Protein AF-0000000078790467 (afdb_homodimer)

InterPro domains:
  IPR005149 Transcription regulator PadR, N-terminal [PF03551] (20-90)
  IPR036388 Winged helix-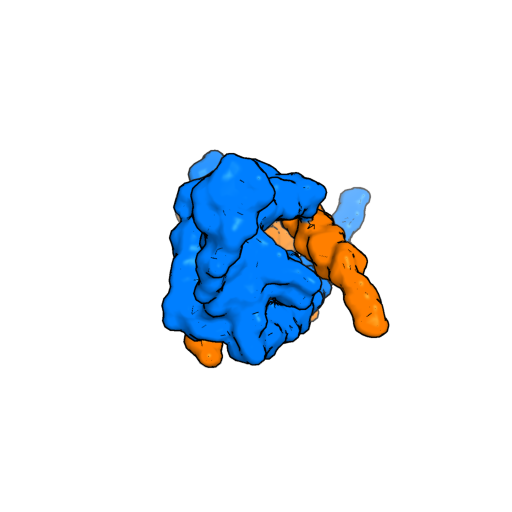like DNA-binding domain superfamily [G3DSA:1.10.10.10] (5-113)
  IPR036390 Winged helix DNA-binding domain superfamily [SSF46785] (10-107)
  IPR052509 Metal-responsive DNA-binding regulator [PTHR33169] (13-110)

Solvent-accessible surface area (backbone atoms only — not comparable to full-atom values): 12224 Å² total; per-residue (Å²): 120,67,66,69,51,48,33,51,52,37,26,44,55,28,48,45,57,41,51,49,37,56,56,25,63,75,45,64,41,31,67,68,57,47,55,54,54,38,31,74,42,68,47,58,82,60,51,67,84,54,52,53,57,48,51,51,52,36,34,75,71,46,30,29,45,72,48,77,37,79,36,96,87,49,69,67,39,57,29,36,33,57,30,76,59,20,49,52,49,30,54,51,39,52,54,52,47,54,52,49,52,50,28,53,51,51,54,61,66,68,47,78,76,124,120,66,64,68,52,48,33,49,51,38,26,43,55,28,48,46,58,40,49,50,38,57,58,26,64,75,44,64,41,31,68,68,58,45,54,54,52,39,31,75,41,68,46,59,82,60,52,67,84,54,51,54,57,50,52,50,51,36,33,76,70,45,31,30,45,74,47,78,38,82,38,96,87,50,67,66,40,57,30,36,33,57,29,75,60,19,49,52,49,29,53,51,39,53,53,52,48,54,50,49,53,50,26,53,51,51,53,60,65,66,46,78,77,124

Radius of gyration: 20.28 Å; Cα contacts (8 Å, |Δi|>4): 247; chains: 2; bounding box: 34×71×45 Å

Nearest PDB structures (foldseek):
  3hhh-assembly1_B  TM=9.681E-01  e=2.482E-09  Enterococcus faecalis
  6abt-assembly1_A  TM=9.047E-01  e=1.362E-09  Listeria monocytogenes
  4esb-assembly1_A-2  TM=9.266E-01  e=4.231E-09  Bacillus cereus ATCC 14579
  6abq-assembly1_B  TM=9.337E-01  e=5.524E-09  Listeria monocytogenes
  6abq-assembly1_A  TM=9.279E-01  e=4.835E-09  Listeria monocytogenes

Foldseek 3Di:
DVVVVVVVVVVCLVVVLLVLLVVQQVDKDFLVVSQVVCVVVPNVVDDSVSSVVSLVVCVVVVQKDWDWDDDPVDDTTIIIHGDPVVVVVNVVSVVVVVVVVVVVVVVVVPDPPD/DVVVVVVVVVVCLVVVLLVLLVVQQVDKDFLVVSQVVCVVVPNVVDDSVSSVVSLVVCVVVVQKDWDWDDDPVDDTTIIIHGDPVVVVVNVVSVVVVVVVVVVVVVVVVPDPPD

Sequence (228 aa):
MHVAADANSQMLKGILQGCLLILLARKEQYGYAISESLDLFGFGDVPKGTIYPLLMTMEKKGLLVSHMRPSPDGPQRKYYAVTPLGETA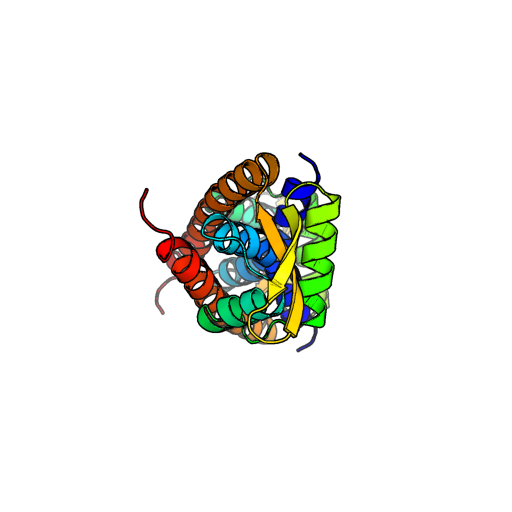RQTFMVQWSELKDHVEQLIADQPEEMHVAADANSQMLKGILQGCLLILLARKEQYGYAISESLDLFGFGDVPKGTIYPLLMTMEKKGLLVSHMRPSPDGPQRKYYAVTPLGETARQTFMVQWSELKDHVEQLIADQPEE

Structure (mmCIF, N/CA/C/O backbone):
data_AF-0000000078790467-model_v1
#
loop_
_entity.id
_entity.type
_entity.pdbx_description
1 polymer 'Transcriptional regulator, PadR family'
#
loop_
_atom_site.group_PDB
_atom_site.id
_atom_site.type_symbol
_atom_site.label_atom_id
_atom_site.label_alt_id
_atom_site.label_comp_id
_atom_site.label_asym_id
_atom_site.label_entity_id
_atom_site.label_seq_id
_atom_site.pdbx_PDB_ins_code
_atom_site.Cartn_x
_atom_site.Cartn_y
_atom_site.Cartn_z
_atom_site.occupancy
_atom_site.B_iso_or_equiv
_atom_site.auth_seq_id
_atom_site.auth_comp_id
_atom_site.auth_asym_id
_atom_site.auth_atom_id
_atom_site.pdbx_PDB_model_num
ATOM 1 N N . MET A 1 1 ? 14.445 -1.042 -13.32 1 34.81 1 MET A N 1
ATOM 2 C CA . MET A 1 1 ? 14.555 -0.087 -12.219 1 34.81 1 MET A CA 1
ATOM 3 C C . MET A 1 1 ? 13.273 0.722 -12.078 1 34.81 1 MET A C 1
ATOM 5 O O . MET A 1 1 ? 12.859 1.043 -10.961 1 34.81 1 MET A O 1
ATOM 9 N N . HIS A 1 2 ? 12.539 0.954 -13.195 1 43.56 2 HIS A N 1
ATOM 10 C CA . HIS A 1 2 ? 11.414 1.861 -13.375 1 43.56 2 HIS A CA 1
ATOM 11 C C . HIS A 1 2 ? 10.125 1.246 -12.844 1 43.56 2 HIS A C 1
ATOM 13 O O . HIS A 1 2 ? 9.281 1.949 -12.273 1 43.56 2 HIS A O 1
ATOM 19 N N . VAL A 1 3 ? 10.062 -0.028 -13.023 1 41.12 3 VAL A N 1
ATOM 20 C CA . VAL A 1 3 ? 8.805 -0.701 -12.711 1 41.12 3 VAL A CA 1
ATOM 21 C C . VAL A 1 3 ? 8.625 -0.798 -11.203 1 41.12 3 VAL A C 1
ATOM 23 O O . VAL A 1 3 ? 7.523 -0.599 -10.688 1 41.12 3 VAL A O 1
ATOM 26 N N . ALA A 1 4 ? 9.75 -1.201 -10.516 1 48.97 4 ALA A N 1
ATOM 27 C CA . ALA A 1 4 ? 9.742 -1.293 -9.055 1 48.97 4 ALA A CA 1
ATOM 28 C C . ALA A 1 4 ? 9.438 0.062 -8.422 1 48.97 4 ALA A C 1
ATOM 30 O O . ALA A 1 4 ? 8.766 0.136 -7.395 1 48.97 4 ALA A O 1
ATOM 31 N N . ALA A 1 5 ? 9.844 1.071 -9.117 1 53.5 5 ALA A N 1
ATOM 32 C CA . ALA A 1 5 ? 9.648 2.432 -8.617 1 53.5 5 ALA A CA 1
ATOM 33 C C . ALA A 1 5 ? 8.18 2.844 -8.703 1 53.5 5 ALA A C 1
ATOM 35 O O . ALA A 1 5 ? 7.656 3.492 -7.793 1 53.5 5 ALA A O 1
ATOM 36 N N . ASP A 1 6 ? 7.52 2.303 -9.75 1 61.19 6 ASP A N 1
ATOM 37 C CA . ASP A 1 6 ? 6.125 2.666 -9.992 1 61.19 6 ASP A CA 1
ATOM 38 C C . ASP A 1 6 ? 5.199 2.018 -8.969 1 61.19 6 ASP A C 1
ATOM 40 O O . ASP A 1 6 ? 4.273 2.66 -8.469 1 61.19 6 ASP A O 1
ATOM 44 N N . ALA A 1 7 ? 5.461 0.769 -8.703 1 60.94 7 ALA A N 1
ATOM 45 C CA . ALA A 1 7 ? 4.652 0.062 -7.715 1 60.94 7 ALA A CA 1
ATOM 46 C C . ALA A 1 7 ? 4.754 0.728 -6.344 1 60.94 7 ALA A C 1
ATOM 48 O O . ALA A 1 7 ? 3.754 0.862 -5.637 1 60.94 7 ALA A O 1
ATOM 49 N N . ASN A 1 8 ? 5.828 1.264 -6.059 1 65.31 8 ASN A N 1
ATOM 50 C CA . ASN A 1 8 ? 6.062 1.933 -4.785 1 65.31 8 ASN A CA 1
ATOM 51 C C . ASN A 1 8 ? 5.312 3.26 -4.699 1 65.31 8 ASN A C 1
ATOM 53 O O . ASN A 1 8 ? 4.754 3.598 -3.656 1 65.31 8 ASN A O 1
ATOM 57 N N . SER A 1 9 ? 5.262 3.852 -5.879 1 69.56 9 SER A N 1
ATOM 58 C CA . SER A 1 9 ? 4.602 5.152 -5.902 1 69.56 9 SER A CA 1
ATOM 59 C C . SER A 1 9 ? 3.102 5.016 -5.68 1 69.56 9 SER A C 1
ATOM 61 O O . SER A 1 9 ? 2.502 5.809 -4.949 1 69.56 9 SER A O 1
ATOM 63 N N . GLN A 1 10 ? 2.508 4.02 -6.293 1 67.44 10 GLN A N 1
ATOM 64 C CA . GLN A 1 10 ? 1.071 3.807 -6.145 1 67.44 10 GLN A CA 1
ATOM 65 C C . GLN A 1 10 ? 0.717 3.4 -4.719 1 67.44 10 GLN A C 1
ATOM 67 O O . GLN A 1 10 ? -0.252 3.902 -4.148 1 67.44 10 GLN A O 1
ATOM 72 N N . MET A 1 11 ? 1.501 2.52 -4.137 1 73.25 11 MET A N 1
ATOM 73 C CA . MET A 1 11 ? 1.3 2.062 -2.766 1 73.25 11 MET A CA 1
ATOM 74 C C . MET A 1 11 ? 1.359 3.232 -1.789 1 73.25 11 MET A C 1
ATOM 76 O O . MET A 1 11 ? 0.524 3.338 -0.889 1 73.25 11 MET A O 1
ATOM 80 N N . LEU A 1 12 ? 2.236 4.098 -2.125 1 75.44 12 LEU A N 1
ATOM 81 C CA . LEU A 1 12 ? 2.484 5.23 -1.234 1 75.44 12 LEU A CA 1
ATOM 82 C C . LEU A 1 12 ? 1.319 6.211 -1.269 1 75.44 12 LEU A C 1
ATOM 84 O O . LEU A 1 12 ? 0.93 6.754 -0.232 1 75.44 12 LEU A O 1
ATOM 88 N N . LYS A 1 13 ? 0.698 6.449 -2.43 1 74.12 13 LYS A N 1
ATOM 89 C CA . LYS A 1 13 ? -0.38 7.43 -2.516 1 74.12 13 LYS A CA 1
ATOM 90 C C . LYS A 1 13 ? -1.567 7.02 -1.649 1 74.12 13 LYS A C 1
ATOM 92 O O . LYS A 1 13 ? -2.117 7.84 -0.913 1 74.12 13 LYS A O 1
ATOM 97 N N . GLY A 1 14 ? -1.896 5.805 -1.684 1 73.75 14 GLY A N 1
ATOM 98 C CA . GLY A 1 14 ? -3.004 5.344 -0.861 1 73.75 14 GLY A CA 1
ATOM 99 C C . GLY A 1 14 ? -2.691 5.359 0.624 1 73.75 14 GLY A C 1
ATOM 100 O O . GLY A 1 14 ? -3.545 5.719 1.438 1 73.75 14 GLY A O 1
ATOM 101 N N . ILE A 1 15 ? -1.521 5.129 0.888 1 89.75 15 ILE A N 1
ATOM 102 C CA . ILE A 1 15 ? -1.144 5.035 2.293 1 89.75 15 ILE A CA 1
ATOM 103 C C . ILE A 1 15 ? -0.936 6.438 2.863 1 89.75 15 ILE A C 1
ATOM 105 O O . ILE A 1 15 ? -1.245 6.691 4.031 1 89.75 15 ILE A O 1
ATOM 109 N N . LEU A 1 16 ? -0.593 7.344 1.987 1 92.44 16 LEU A N 1
ATOM 110 C CA . LEU A 1 16 ? -0.243 8.68 2.451 1 92.44 16 LEU A CA 1
ATOM 111 C C . LEU A 1 16 ? -1.483 9.438 2.92 1 92.44 16 LEU A C 1
ATOM 113 O O . LEU A 1 16 ? -1.434 10.156 3.918 1 92.44 16 LEU A O 1
ATOM 117 N N . GLN A 1 17 ? -2.535 9.336 2.172 1 93.69 17 GLN A N 1
ATOM 118 C CA . GLN A 1 17 ? -3.775 9.961 2.613 1 93.69 17 GLN A CA 1
ATOM 119 C C . GLN A 1 17 ? -4.164 9.492 4.012 1 93.69 17 GLN A C 1
ATOM 121 O O . GLN A 1 17 ? -4.523 10.305 4.867 1 93.69 17 GLN A O 1
ATOM 126 N N . GLY A 1 18 ? -4.121 8.211 4.254 1 95.12 18 GLY A N 1
ATOM 127 C CA . GLY A 1 18 ? -4.414 7.66 5.57 1 95.12 18 GLY A CA 1
ATOM 128 C C . GLY A 1 18 ? -3.479 8.164 6.652 1 95.12 18 GLY A C 1
ATOM 129 O O . GLY A 1 18 ? -3.916 8.5 7.754 1 95.12 18 GLY A O 1
ATOM 130 N N . CYS A 1 19 ? -2.25 8.266 6.285 1 95.69 19 CYS A N 1
ATOM 131 C CA . CYS A 1 19 ? -1.246 8.75 7.227 1 95.69 19 CYS A CA 1
ATOM 132 C C . CYS A 1 19 ? -1.507 10.203 7.598 1 95.69 19 CYS A C 1
ATOM 134 O O . CYS A 1 19 ? -1.366 10.586 8.758 1 95.69 19 CYS A O 1
ATOM 136 N N . LEU A 1 20 ? -1.874 10.945 6.605 1 96.62 20 LEU A N 1
ATOM 137 C CA . LEU A 1 20 ? -2.186 12.344 6.863 1 96.62 20 LEU A CA 1
ATOM 138 C C . LEU A 1 20 ? -3.383 12.469 7.801 1 96.62 20 LEU A C 1
ATOM 140 O O . LEU A 1 20 ? -3.393 13.328 8.688 1 96.62 20 LEU A O 1
ATOM 144 N N . LEU A 1 21 ? -4.367 11.656 7.594 1 96.88 21 LEU A N 1
ATOM 145 C CA . LEU A 1 21 ? -5.535 11.68 8.461 1 96.88 21 LEU A CA 1
ATOM 146 C C . LEU A 1 21 ? -5.156 11.32 9.898 1 96.88 21 LEU A C 1
ATOM 148 O O . LEU A 1 21 ? -5.648 11.93 10.852 1 96.88 21 LEU A O 1
ATOM 152 N N . ILE A 1 22 ? -4.332 10.359 10.023 1 96.75 22 ILE A N 1
ATOM 153 C CA . ILE A 1 22 ? -3.881 9.945 11.352 1 96.75 22 ILE A CA 1
ATOM 154 C C . ILE A 1 22 ? -3.104 11.086 12.008 1 96.75 22 ILE A C 1
ATOM 156 O O . ILE A 1 22 ? -3.338 11.422 13.172 1 96.75 22 ILE A O 1
ATOM 160 N N . LEU A 1 23 ? -2.211 11.672 11.289 1 96.5 23 LEU A N 1
ATOM 161 C CA . LEU A 1 23 ? -1.371 12.758 11.781 1 96.5 23 LEU A CA 1
ATOM 162 C C . LEU A 1 23 ? -2.223 13.945 12.227 1 96.5 23 LEU A C 1
ATOM 164 O O . LEU A 1 23 ? -2.02 14.484 13.312 1 96.5 23 LEU A O 1
ATOM 168 N N . LEU A 1 24 ? -3.234 14.289 11.453 1 97 24 LEU A N 1
ATOM 169 C CA . LEU A 1 24 ? -3.998 15.516 11.664 1 97 24 LEU A CA 1
ATOM 170 C C . LEU A 1 24 ? -5.137 15.281 12.656 1 97 24 LEU A C 1
ATOM 172 O O . LEU A 1 24 ? -5.719 16.234 13.172 1 97 24 LEU A O 1
ATOM 176 N N . ALA A 1 25 ? -5.477 14.047 12.852 1 95.69 25 ALA A N 1
ATOM 177 C CA . ALA A 1 25 ? -6.48 13.719 13.859 1 95.69 25 ALA A CA 1
ATOM 178 C C . ALA A 1 25 ? -5.992 14.086 15.258 1 95.69 25 ALA A C 1
ATOM 180 O O . ALA A 1 25 ? -6.797 14.312 16.172 1 95.69 25 ALA A O 1
ATOM 181 N N . ARG A 1 26 ? -4.734 14.125 15.383 1 92.62 26 ARG A N 1
ATOM 182 C CA . ARG A 1 26 ? -4.137 14.469 16.672 1 92.62 26 ARG A CA 1
ATOM 183 C C . ARG A 1 26 ? -4.172 15.984 16.891 1 92.62 26 ARG A C 1
ATOM 185 O O . ARG A 1 26 ? -4.484 16.438 17.984 1 92.62 26 ARG A O 1
ATOM 192 N N . LYS A 1 27 ? -3.719 16.625 15.945 1 93.75 27 LYS A N 1
ATOM 193 C CA . LYS A 1 27 ? -3.633 18.078 16.016 1 93.75 27 LYS A CA 1
ATOM 194 C C . LYS A 1 27 ? -3.633 18.703 14.617 1 93.75 27 LYS A C 1
ATOM 196 O O . LYS A 1 27 ? -2.992 18.188 13.703 1 93.75 27 LYS A O 1
ATOM 201 N N . GLU A 1 28 ? -4.41 19.766 14.523 1 96.25 28 GLU A N 1
ATOM 202 C CA . GLU A 1 28 ? -4.336 20.5 13.266 1 96.25 28 GLU A CA 1
ATOM 203 C C . GLU A 1 28 ? -2.92 21.016 13.016 1 96.25 28 GLU A C 1
ATOM 205 O O . GLU A 1 28 ? -2.223 21.406 13.945 1 96.25 28 GLU A O 1
ATOM 210 N N . GLN A 1 29 ? -2.5 21.047 11.805 1 96.38 29 GLN A N 1
ATOM 211 C CA . GLN A 1 29 ? -1.164 21.5 11.438 1 96.38 29 GLN A CA 1
ATOM 212 C C . GLN A 1 29 ? -1.187 22.266 10.117 1 96.38 29 GLN A C 1
ATOM 214 O O . GLN A 1 29 ? -2.109 22.094 9.312 1 96.38 29 GLN A O 1
ATOM 219 N N . TYR A 1 30 ? -0.167 23.141 9.945 1 94.69 30 TYR A N 1
ATOM 220 C CA . TYR A 1 30 ? -0.018 23.812 8.656 1 94.69 30 TYR A CA 1
ATOM 221 C C . TYR A 1 30 ? 0.943 23.047 7.75 1 94.69 30 TYR A C 1
ATOM 223 O O . TYR A 1 30 ? 1.633 22.125 8.195 1 94.69 30 TYR A O 1
ATOM 231 N N . GLY A 1 31 ? 0.948 23.375 6.434 1 92.56 31 GLY A N 1
ATOM 232 C CA . GLY A 1 31 ? 1.626 22.594 5.406 1 92.56 31 GLY A CA 1
ATOM 233 C C . GLY A 1 31 ? 3.045 22.219 5.781 1 92.56 31 GLY A C 1
ATOM 234 O O . GLY A 1 31 ? 3.416 21.047 5.719 1 92.56 31 GLY A O 1
ATOM 235 N N . TYR A 1 32 ? 3.781 23.203 6.172 1 91.75 32 TYR A N 1
ATOM 236 C CA . TYR A 1 32 ? 5.184 22.969 6.504 1 91.75 32 TYR A CA 1
ATOM 237 C C . TYR A 1 32 ? 5.309 22.016 7.691 1 91.75 32 TYR A C 1
ATOM 239 O O . TYR A 1 32 ? 6.145 21.125 7.684 1 91.75 32 TYR A O 1
ATOM 247 N N . ALA A 1 33 ? 4.57 22.234 8.703 1 94.19 33 ALA A N 1
ATOM 248 C CA . ALA A 1 33 ? 4.594 21.391 9.891 1 94.19 33 ALA A CA 1
ATOM 249 C C . ALA A 1 33 ? 4.199 19.953 9.547 1 94.19 33 ALA A C 1
ATOM 251 O O . ALA A 1 33 ? 4.746 19 10.109 1 94.19 33 ALA A O 1
ATOM 252 N N . ILE A 1 34 ? 3.303 19.812 8.641 1 96.25 34 ILE A N 1
ATOM 253 C CA . ILE A 1 34 ? 2.867 18.484 8.195 1 96.25 34 ILE A CA 1
ATOM 254 C C . ILE A 1 34 ? 4.031 17.766 7.531 1 96.25 34 ILE A C 1
ATOM 256 O O . ILE A 1 34 ? 4.301 16.594 7.848 1 96.25 34 ILE A O 1
ATOM 260 N N . SER A 1 35 ? 4.719 18.453 6.645 1 94.69 35 SER A N 1
ATOM 261 C CA . SER A 1 35 ? 5.867 17.859 5.965 1 94.69 35 SER A CA 1
ATOM 262 C C . SER A 1 35 ? 6.945 17.453 6.957 1 94.69 35 SER A C 1
ATOM 264 O O . SER A 1 35 ? 7.535 16.375 6.832 1 94.69 35 SER A O 1
ATOM 266 N N . GLU A 1 36 ? 7.164 18.297 7.977 1 94.94 36 GLU A N 1
ATOM 267 C CA . GLU A 1 36 ? 8.164 18 9 1 94.94 36 GLU A CA 1
ATOM 268 C C . GLU A 1 36 ? 7.766 16.766 9.82 1 94.94 36 GLU A C 1
ATOM 270 O O . GLU A 1 36 ? 8.602 15.922 10.133 1 94.94 36 GLU A O 1
ATOM 275 N N . SER A 1 37 ? 6.496 16.703 10.188 1 94.88 37 SER A N 1
ATOM 276 C CA . SER A 1 37 ? 5.996 15.562 10.953 1 94.88 37 SER A CA 1
ATOM 277 C C . SER A 1 37 ? 6.121 14.273 10.156 1 94.88 37 SER A C 1
ATOM 279 O O . SER A 1 37 ? 6.578 13.258 10.688 1 94.88 37 SER A O 1
ATOM 281 N N . LEU A 1 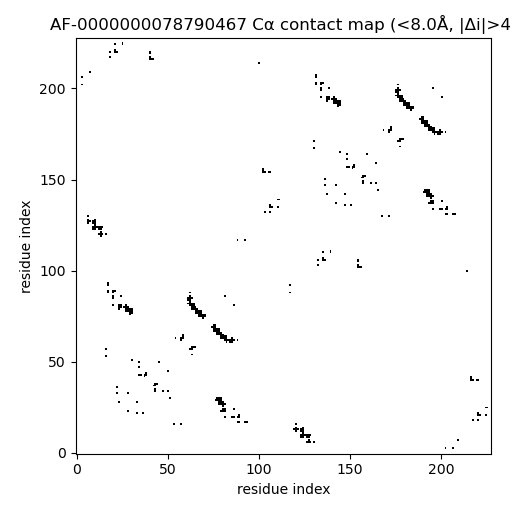38 ? 5.746 14.32 8.898 1 94.31 38 LEU A N 1
ATOM 282 C CA . LEU A 1 38 ? 5.855 13.148 8.039 1 94.31 38 LEU A CA 1
ATOM 283 C C . LEU A 1 38 ? 7.305 12.688 7.93 1 94.31 38 LEU A C 1
ATOM 285 O O . LEU A 1 38 ? 7.578 11.484 7.918 1 94.31 38 LEU A O 1
ATOM 289 N N . ASP A 1 39 ? 8.219 13.633 7.832 1 94.31 39 ASP A N 1
ATOM 290 C CA . ASP A 1 39 ? 9.641 13.312 7.77 1 94.31 39 ASP A CA 1
ATOM 291 C C . ASP A 1 39 ? 10.086 12.555 9.016 1 94.31 39 ASP A C 1
ATOM 293 O O . ASP A 1 39 ? 10.859 11.602 8.922 1 94.31 39 ASP A O 1
ATOM 297 N N . LEU A 1 40 ? 9.586 12.977 10.172 1 94.44 40 LEU A N 1
ATOM 298 C CA . LEU A 1 40 ? 9.938 12.359 11.445 1 94.44 40 LEU A CA 1
ATOM 299 C C . LEU A 1 40 ? 9.5 10.898 11.477 1 94.44 40 LEU A C 1
ATOM 301 O O . LEU A 1 40 ? 10.141 10.07 12.117 1 94.44 40 LEU A O 1
ATOM 305 N N . PHE A 1 41 ? 8.445 10.594 10.758 1 94 41 PHE A N 1
ATOM 306 C CA . PHE A 1 41 ? 7.922 9.234 10.773 1 94 41 PHE A CA 1
ATOM 307 C C . PHE A 1 41 ? 8.453 8.43 9.586 1 94 41 PHE A C 1
ATOM 309 O O . PHE A 1 41 ? 7.973 7.332 9.312 1 94 41 PHE A O 1
ATOM 316 N N . GLY A 1 42 ? 9.359 9.016 8.852 1 92.69 42 GLY A N 1
ATOM 317 C CA . GLY A 1 42 ? 10.07 8.258 7.832 1 92.69 42 GLY A CA 1
ATOM 318 C C . GLY A 1 42 ? 9.578 8.547 6.426 1 92.69 42 GLY A C 1
ATOM 319 O O . GLY A 1 42 ? 9.984 7.875 5.473 1 92.69 42 GLY A O 1
ATOM 320 N N . PHE A 1 43 ? 8.711 9.508 6.258 1 92.56 43 PHE A N 1
ATOM 321 C CA . PHE A 1 43 ? 8.18 9.875 4.945 1 92.56 43 PHE A CA 1
ATOM 322 C C . PHE A 1 43 ? 8.922 11.078 4.379 1 92.56 43 PHE A C 1
ATOM 324 O O . PHE A 1 43 ? 8.32 11.922 3.709 1 92.56 43 PHE A O 1
ATOM 331 N N . GLY A 1 44 ? 10.188 11.148 4.691 1 90.31 44 GLY A N 1
ATOM 332 C CA . GLY A 1 44 ? 10.984 12.289 4.266 1 90.31 44 GLY A CA 1
ATOM 333 C C . GLY A 1 44 ? 11.188 12.344 2.766 1 90.31 44 GLY A C 1
ATOM 334 O O . GLY A 1 44 ? 11.484 13.406 2.215 1 90.31 44 GLY A O 1
ATOM 335 N N . ASP A 1 45 ? 11.023 11.258 2.105 1 86.81 45 ASP A N 1
ATOM 336 C CA . ASP A 1 45 ? 11.25 11.195 0.666 1 86.81 45 ASP A CA 1
ATOM 337 C C . ASP A 1 45 ? 10.016 11.656 -0.107 1 86.81 45 ASP A C 1
ATOM 339 O O . ASP A 1 45 ? 10.055 11.766 -1.335 1 86.81 45 ASP A O 1
ATOM 343 N N . VAL A 1 46 ? 8.969 11.906 0.536 1 88.62 46 VAL A N 1
ATOM 344 C CA . VAL A 1 46 ? 7.785 12.43 -0.132 1 88.62 46 VAL A CA 1
ATOM 345 C C . VAL A 1 46 ? 7.977 13.914 -0.433 1 88.62 46 VAL A C 1
ATOM 347 O O . VAL A 1 46 ? 8.109 14.727 0.485 1 88.62 46 VAL A O 1
ATOM 350 N N . PRO A 1 47 ? 7.957 14.211 -1.708 1 88.06 47 PRO A N 1
ATOM 351 C CA . PRO A 1 47 ? 8.133 15.625 -2.061 1 88.06 47 PRO A CA 1
ATOM 352 C C . PRO A 1 47 ? 6.984 16.5 -1.578 1 88.06 47 PRO A C 1
ATOM 354 O O . PRO A 1 47 ? 5.836 16.047 -1.543 1 88.06 47 PRO A O 1
ATOM 357 N N . LYS A 1 48 ? 7.344 17.828 -1.357 1 88.06 48 LYS A N 1
ATOM 358 C CA . LYS A 1 48 ? 6.32 18.797 -0.99 1 88.06 48 LYS A CA 1
ATOM 359 C C . LYS A 1 48 ? 5.285 18.953 -2.1 1 88.06 48 LYS A C 1
ATOM 361 O O . LYS A 1 48 ? 4.102 19.156 -1.827 1 88.06 48 LYS A O 1
ATOM 366 N N . GLY A 1 49 ? 5.742 18.797 -3.223 1 90.88 49 GLY A N 1
ATOM 367 C CA . GLY A 1 49 ? 4.867 18.891 -4.379 1 90.88 49 GLY A CA 1
ATOM 368 C C . GLY A 1 49 ? 3.852 17.766 -4.453 1 90.88 49 GLY A C 1
ATOM 369 O O . GLY A 1 49 ? 2.902 1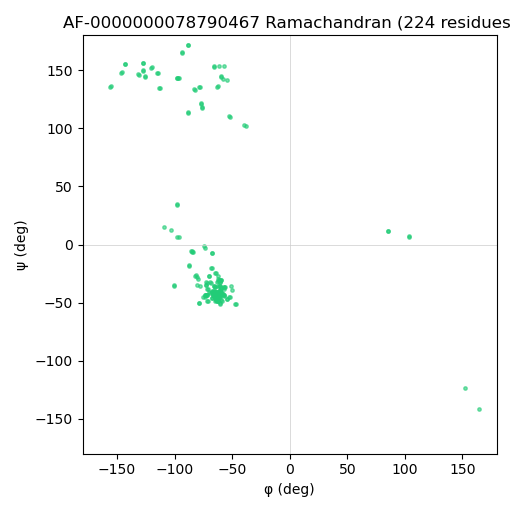7.828 -5.238 1 90.88 49 GLY A O 1
ATOM 370 N N . THR A 1 50 ? 3.926 16.781 -3.607 1 89.25 50 THR A N 1
ATOM 371 C CA . THR A 1 50 ? 2.977 15.688 -3.486 1 89.25 50 THR A CA 1
ATOM 372 C C . THR A 1 50 ? 2.027 15.922 -2.314 1 89.25 50 THR A C 1
ATOM 374 O O . THR A 1 50 ? 0.831 15.641 -2.412 1 89.25 50 THR A O 1
ATOM 377 N N . ILE A 1 51 ? 2.553 16.5 -1.285 1 93.31 51 ILE A N 1
ATOM 378 C CA . ILE A 1 51 ? 1.808 16.641 -0.039 1 93.31 51 ILE A CA 1
ATOM 379 C C . ILE A 1 51 ? 0.731 17.703 -0.2 1 93.31 51 ILE A C 1
ATOM 381 O O . ILE A 1 51 ? -0.431 17.484 0.147 1 93.31 51 ILE A O 1
ATOM 385 N N . TYR A 1 52 ? 1.09 18.781 -0.818 1 94.06 52 TYR A N 1
ATOM 386 C CA . TYR A 1 52 ? 0.168 19.922 -0.866 1 94.06 52 TYR A CA 1
ATOM 387 C C . TYR A 1 52 ? -1.007 19.625 -1.792 1 94.06 52 TYR A C 1
ATOM 389 O O . TYR A 1 52 ? -2.162 19.875 -1.437 1 94.06 52 TYR A O 1
ATOM 397 N N . PRO A 1 53 ? -0.775 19.172 -2.936 1 94.94 53 PRO A N 1
ATOM 398 C CA . PRO A 1 53 ? -1.918 18.781 -3.766 1 94.94 53 PRO A CA 1
ATOM 399 C C . PRO A 1 53 ? -2.805 17.734 -3.098 1 94.94 53 PRO A C 1
ATOM 401 O O . PRO A 1 53 ? -4.031 17.781 -3.234 1 94.94 53 PRO A O 1
ATOM 404 N N . LEU A 1 54 ? -2.236 16.828 -2.387 1 94.44 54 LEU A N 1
ATOM 405 C CA . LEU A 1 54 ? -3.021 15.82 -1.683 1 94.44 54 LEU A CA 1
ATOM 406 C C . LEU A 1 54 ? -3.885 16.469 -0.602 1 94.44 54 LEU A C 1
ATOM 408 O O . LEU A 1 54 ? -5.055 16.109 -0.443 1 94.44 54 LEU A O 1
ATOM 412 N N . LEU A 1 55 ? -3.312 17.406 0.086 1 96.69 55 LEU A N 1
ATOM 413 C CA . LEU A 1 55 ? -4.082 18.125 1.085 1 96.69 55 LEU A CA 1
ATOM 414 C C . LEU A 1 55 ? -5.27 18.844 0.445 1 96.69 55 LEU A C 1
ATOM 416 O O . LEU A 1 55 ? -6.383 18.797 0.976 1 96.69 55 LEU A O 1
ATOM 420 N N . MET A 1 56 ? -5.008 19.438 -0.669 1 96.69 56 MET A N 1
ATOM 421 C CA . MET A 1 56 ? -6.074 20.141 -1.378 1 96.69 56 MET A CA 1
ATOM 422 C C . MET A 1 56 ? -7.168 19.172 -1.815 1 96.69 56 MET A C 1
ATOM 424 O O . MET A 1 56 ? -8.359 19.469 -1.67 1 96.69 56 MET A O 1
ATOM 428 N N . THR A 1 57 ? -6.797 18.094 -2.391 1 96.31 57 THR A N 1
ATOM 429 C CA . THR A 1 57 ? -7.75 17.078 -2.811 1 96.31 57 THR A CA 1
ATOM 430 C C . THR A 1 57 ? -8.57 16.578 -1.624 1 96.31 57 THR A C 1
ATOM 432 O O . THR A 1 57 ? -9.789 16.406 -1.734 1 96.31 57 THR A O 1
ATOM 435 N N . MET A 1 58 ? -7.934 16.359 -0.521 1 96.62 58 MET A N 1
ATOM 436 C CA . MET A 1 58 ? -8.609 15.875 0.68 1 96.62 58 MET A CA 1
ATOM 437 C C . MET A 1 58 ? -9.594 16.906 1.203 1 96.62 58 MET A C 1
ATOM 439 O O . MET A 1 58 ? -10.656 16.562 1.714 1 96.62 58 MET A O 1
ATOM 443 N N . GLU A 1 59 ? -9.211 18.141 1.087 1 98 59 GLU A N 1
ATOM 444 C CA . GLU A 1 59 ? -10.125 19.219 1.462 1 98 59 GLU A CA 1
ATOM 445 C C . GLU A 1 59 ? -11.336 19.266 0.539 1 98 59 GLU A C 1
ATOM 447 O O . GLU A 1 59 ? -12.477 19.375 1.004 1 98 59 GLU A O 1
ATOM 452 N N . LYS A 1 60 ? -11.094 19.141 -0.744 1 97.88 60 LYS A N 1
ATOM 453 C CA . LYS A 1 60 ? -12.172 19.141 -1.732 1 97.88 60 LYS A CA 1
ATOM 454 C C . LYS A 1 60 ? -13.125 17.969 -1.505 1 97.88 60 LYS A C 1
ATOM 456 O O . LYS A 1 60 ? -14.328 18.094 -1.715 1 97.88 60 LYS A O 1
ATOM 461 N N . LYS A 1 61 ? -12.602 16.891 -0.983 1 97.06 61 LYS A N 1
ATOM 462 C CA . LYS A 1 61 ? -13.398 15.688 -0.724 1 97.06 61 LYS A CA 1
ATOM 463 C C . LYS A 1 61 ? -14.109 15.781 0.621 1 97.06 61 LYS A C 1
ATOM 465 O O . LYS A 1 61 ? -14.859 14.875 0.997 1 97.06 61 LYS A O 1
ATOM 470 N N . GLY A 1 62 ? -13.812 16.781 1.335 1 98.19 62 GLY A N 1
ATOM 471 C CA . GLY A 1 62 ? -14.469 17.016 2.609 1 98.19 62 GLY A CA 1
ATOM 472 C C . GLY A 1 62 ? -13.82 16.266 3.762 1 98.19 62 GLY A C 1
ATOM 473 O O . GLY A 1 62 ? -14.391 16.188 4.852 1 98.19 62 GLY A O 1
ATOM 474 N N . LEU A 1 63 ? -12.633 15.703 3.545 1 98 63 LEU A N 1
ATOM 475 C CA . LEU A 1 63 ? -11.93 14.961 4.582 1 98 63 LEU A CA 1
ATOM 476 C C . LEU A 1 63 ? -11.211 15.906 5.535 1 98 63 LEU A C 1
ATOM 478 O O . LEU A 1 63 ? -10.992 15.578 6.703 1 98 63 LEU A O 1
ATOM 482 N N . LEU A 1 64 ? -10.836 17.047 5.027 1 98.62 64 LEU A N 1
ATOM 483 C CA . LEU A 1 64 ? -10.172 18.094 5.789 1 98.62 64 LEU A CA 1
ATOM 484 C C . LEU A 1 64 ? -10.891 19.422 5.629 1 98.62 64 LEU A C 1
ATOM 486 O O . LEU A 1 64 ? -11.617 19.641 4.652 1 98.62 64 LEU A O 1
ATOM 490 N N . VAL A 1 65 ? -10.711 20.281 6.586 1 98.56 65 VAL A N 1
ATOM 491 C CA . VAL A 1 65 ? -11.062 21.688 6.484 1 98.56 65 VAL A CA 1
ATOM 492 C C . VAL A 1 65 ? -9.852 22.547 6.824 1 98.56 65 VAL A C 1
ATOM 494 O O . VAL A 1 65 ? -8.992 22.141 7.609 1 98.56 65 VAL A O 1
ATOM 497 N N . SER A 1 66 ? -9.727 23.656 6.152 1 97.75 66 SER A N 1
ATOM 498 C CA . SER A 1 66 ? -8.578 24.516 6.438 1 97.75 66 SER A CA 1
ATOM 499 C C . SER A 1 66 ? -9.023 25.891 6.918 1 97.75 66 SER A C 1
ATOM 501 O O . SER A 1 66 ? -10.148 26.312 6.664 1 97.75 66 SER A O 1
ATOM 503 N N . HIS A 1 67 ? -8.227 26.562 7.691 1 96.12 67 HIS A N 1
ATOM 504 C CA . HIS A 1 67 ? -8.438 27.922 8.156 1 96.12 67 HIS A CA 1
ATOM 505 C C . HIS A 1 67 ? -7.117 28.672 8.305 1 96.12 67 HIS A C 1
ATOM 507 O O . HIS A 1 67 ? -6.086 28.062 8.594 1 96.12 67 HIS A O 1
ATOM 513 N N . MET A 1 68 ? -7.234 29.922 8.055 1 95.56 68 MET A N 1
ATOM 514 C CA . MET A 1 68 ? -6.043 30.766 8.203 1 95.56 68 MET A CA 1
ATOM 515 C C . MET A 1 68 ? -5.836 31.172 9.656 1 95.56 68 MET A C 1
ATOM 517 O O . MET A 1 68 ? -6.789 31.547 10.344 1 95.56 68 MET A O 1
ATOM 521 N N . ARG A 1 69 ? -4.566 31.016 10.102 1 92.69 69 ARG A N 1
ATOM 522 C CA . ARG A 1 69 ? -4.215 31.453 11.445 1 92.69 69 ARG A CA 1
ATOM 523 C C . ARG A 1 69 ? -2.947 32.312 11.43 1 92.69 69 ARG A C 1
ATOM 525 O O . ARG A 1 69 ? -2.045 32.062 10.625 1 92.69 69 ARG A O 1
ATOM 532 N N . PRO A 1 70 ? -2.986 33.281 12.359 1 89.12 70 PRO A N 1
ATOM 533 C CA . PRO A 1 70 ? -1.751 34.062 12.461 1 89.12 70 PRO A CA 1
ATOM 534 C C . PRO A 1 70 ? -0.55 33.219 12.875 1 89.12 70 PRO A C 1
ATOM 536 O O . PRO A 1 70 ? -0.697 32.281 13.648 1 89.12 70 PRO A O 1
ATOM 539 N N . SER A 1 71 ? 0.506 33.438 12.25 1 84.06 71 SER A N 1
ATOM 540 C CA . SER A 1 71 ? 1.747 32.75 12.633 1 84.06 71 SER A CA 1
ATOM 541 C C . SER A 1 71 ? 2.604 33.656 13.516 1 84.06 71 SER A C 1
ATOM 543 O O . SER A 1 71 ? 2.477 34.906 13.469 1 84.06 71 SER A O 1
ATOM 545 N N . PRO A 1 72 ? 3.281 33 14.523 1 76.75 72 PRO A N 1
ATOM 546 C CA . PRO A 1 72 ? 4.117 33.844 15.391 1 76.75 72 PRO A CA 1
ATOM 547 C C . PRO A 1 72 ? 5.055 34.75 14.609 1 76.75 72 PRO A C 1
ATOM 549 O O . PRO A 1 72 ? 5.363 35.875 15.062 1 76.75 72 PRO A O 1
ATOM 552 N N . ASP A 1 73 ? 5.555 34.344 13.562 1 71.19 73 ASP A N 1
ATOM 553 C CA . ASP A 1 73 ? 6.613 35.094 12.875 1 71.19 73 ASP A CA 1
ATOM 554 C C . ASP A 1 73 ? 6.062 35.844 11.664 1 71.19 73 ASP A C 1
ATOM 556 O O . ASP A 1 73 ? 6.824 36.312 10.812 1 71.19 73 ASP A O 1
ATOM 560 N N . GLY A 1 74 ? 4.766 35.938 11.547 1 75.31 74 GLY A N 1
ATOM 561 C CA . GLY A 1 74 ? 4.422 36.719 10.367 1 75.31 74 GLY A CA 1
ATOM 562 C C . GLY A 1 74 ? 3.074 36.344 9.773 1 75.31 74 GLY A C 1
ATOM 563 O O . GLY A 1 74 ? 2.09 36.219 10.508 1 75.31 74 GLY A O 1
ATOM 564 N N . PRO A 1 75 ? 3.252 35.969 8.406 1 82.56 75 PRO A N 1
ATOM 565 C CA . PRO A 1 75 ? 2.043 35.812 7.602 1 82.56 75 PRO A CA 1
ATOM 566 C C . PRO A 1 75 ? 1.117 34.719 8.141 1 82.56 75 PRO A C 1
ATOM 568 O O . PRO A 1 75 ? 1.542 33.875 8.938 1 82.56 75 PRO A O 1
ATOM 571 N N . GLN A 1 76 ? -0.064 34.906 7.844 1 92.19 76 GLN A N 1
ATOM 572 C CA . GLN A 1 76 ? -1.042 33.875 8.188 1 92.19 76 GLN A CA 1
ATOM 573 C C . GLN A 1 76 ? -0.675 32.531 7.555 1 92.19 76 GLN A C 1
ATOM 575 O O . GLN A 1 76 ? -0.082 32.5 6.473 1 92.19 76 GLN A O 1
ATOM 580 N N . ARG A 1 77 ? -0.905 31.484 8.273 1 93.5 77 ARG A N 1
ATOM 581 C CA . ARG A 1 77 ? -0.694 30.141 7.754 1 93.5 77 ARG A CA 1
ATOM 582 C C . ARG A 1 77 ? -2.012 29.375 7.66 1 93.5 77 ARG A C 1
ATOM 584 O O . ARG A 1 77 ? -2.924 29.594 8.461 1 93.5 77 ARG A O 1
ATOM 591 N N . LYS A 1 78 ? -1.979 28.562 6.664 1 95 78 LYS A N 1
ATOM 592 C CA . LYS A 1 78 ? -3.156 27.719 6.449 1 95 78 LYS A CA 1
ATOM 593 C C . LYS A 1 78 ? -3.059 26.422 7.238 1 95 78 LYS A C 1
ATOM 595 O O . LYS A 1 78 ? -2.193 25.578 6.965 1 95 78 LYS A O 1
ATOM 600 N N . TYR A 1 79 ? -3.967 26.281 8.234 1 96.75 79 TYR A N 1
ATOM 601 C CA . TYR A 1 79 ? -4.023 25.078 9.07 1 96.75 79 TYR A CA 1
ATOM 602 C C . TYR A 1 79 ? -5.082 24.109 8.57 1 96.75 79 TYR A C 1
ATOM 604 O O . TYR A 1 79 ? -6.16 24.531 8.133 1 96.75 79 TYR A O 1
ATOM 612 N N . TYR A 1 80 ? -4.773 22.797 8.68 1 98.06 80 TYR A N 1
ATOM 613 C CA . TYR A 1 80 ? -5.699 21.75 8.266 1 98.06 80 TYR A CA 1
ATOM 614 C C . TYR A 1 80 ? -6.184 20.953 9.469 1 98.06 80 TYR A C 1
ATOM 616 O O . TYR A 1 80 ? -5.395 20.609 10.352 1 98.06 80 TYR A O 1
ATOM 624 N N . ALA A 1 81 ? -7.484 20.734 9.469 1 98.06 81 ALA A N 1
ATOM 625 C CA . ALA A 1 81 ? -8.117 19.922 10.508 1 98.06 81 ALA A CA 1
ATOM 626 C C . ALA A 1 81 ? -8.969 18.812 9.891 1 98.06 81 ALA A C 1
ATOM 628 O O . ALA A 1 81 ? -9.57 19 8.836 1 98.06 81 ALA A O 1
ATOM 629 N N . VAL A 1 82 ? -9.047 17.703 10.625 1 98.19 82 VAL A N 1
ATOM 630 C CA . VAL A 1 82 ? -9.852 16.578 10.164 1 98.19 82 VAL A CA 1
ATOM 631 C C . VAL A 1 82 ? -11.328 16.859 10.438 1 98.19 82 VAL A C 1
ATOM 633 O O . VAL A 1 82 ? -11.688 17.359 11.508 1 98.19 82 VAL A O 1
ATOM 636 N N . THR A 1 83 ? -12.141 16.562 9.445 1 98.5 83 THR A N 1
ATOM 637 C CA . THR A 1 83 ? -13.594 16.672 9.602 1 98.5 83 THR A CA 1
ATOM 638 C C . THR A 1 83 ? -14.172 15.367 10.141 1 98.5 83 THR A C 1
ATOM 640 O O . THR A 1 83 ? -13.469 14.359 10.25 1 98.5 83 THR A O 1
ATOM 643 N N . PRO A 1 84 ? -15.492 15.359 10.5 1 98.31 84 PRO A N 1
ATOM 644 C CA . PRO A 1 84 ? -16.125 14.094 10.875 1 98.31 84 PRO A CA 1
ATOM 645 C C . PRO A 1 84 ? -16.016 13.039 9.773 1 98.31 84 PRO A C 1
ATOM 647 O O . PRO A 1 84 ? -15.797 11.859 10.055 1 98.31 84 PRO A O 1
ATOM 650 N N . LEU A 1 85 ? -16.141 13.484 8.555 1 98.38 85 LEU A N 1
ATOM 651 C CA . LEU A 1 85 ? -15.953 12.57 7.43 1 98.38 85 LEU A CA 1
ATOM 652 C C . LEU A 1 85 ? -14.523 12.055 7.371 1 98.38 85 LEU A C 1
ATOM 654 O O . LEU A 1 85 ? -14.297 10.875 7.102 1 98.38 85 LEU A O 1
ATOM 658 N N . GLY A 1 86 ? -13.57 12.93 7.602 1 97.88 86 GLY A N 1
ATOM 659 C CA . GLY A 1 86 ? -12.164 12.539 7.656 1 97.88 86 GLY A CA 1
ATOM 660 C C . GLY A 1 86 ? -11.867 11.547 8.758 1 97.88 86 GLY A C 1
ATOM 661 O O . GLY A 1 86 ? -11.047 10.633 8.578 1 97.88 86 GLY A O 1
ATOM 662 N N . GLU A 1 87 ? -12.578 11.727 9.883 1 97.56 87 GLU A N 1
ATOM 663 C CA . GLU A 1 87 ? -12.406 10.797 10.992 1 97.56 87 GLU A CA 1
ATOM 664 C C . GLU A 1 87 ? -12.93 9.406 10.641 1 97.56 87 GLU A C 1
ATOM 666 O O . GLU A 1 87 ? -12.312 8.398 10.984 1 97.56 87 GLU A O 1
ATOM 671 N N . THR A 1 88 ? -14.031 9.398 9.977 1 97.81 88 THR A N 1
ATOM 672 C CA . THR A 1 88 ? -14.57 8.125 9.508 1 97.81 88 THR A CA 1
ATOM 673 C C . THR A 1 88 ? -13.609 7.461 8.523 1 97.81 88 THR A C 1
ATOM 675 O O . THR A 1 88 ? -13.359 6.258 8.625 1 97.81 88 THR A O 1
ATOM 678 N N . ALA A 1 89 ? -13.031 8.234 7.672 1 95.81 89 ALA A N 1
ATOM 679 C CA . ALA A 1 89 ? -12.062 7.719 6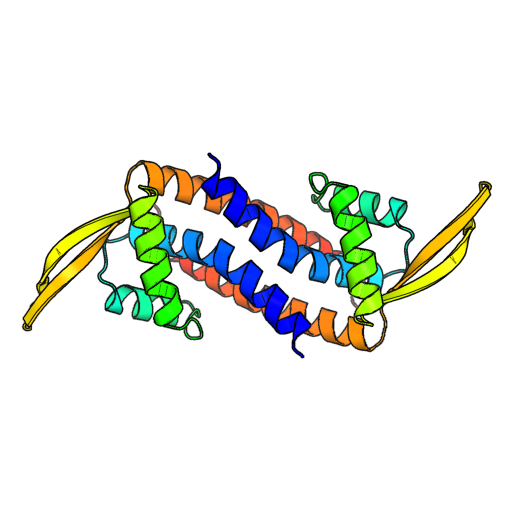.703 1 95.81 89 ALA A CA 1
ATOM 680 C C . ALA A 1 89 ? -10.805 7.215 7.402 1 95.81 89 ALA A C 1
ATOM 682 O O . ALA A 1 89 ? -10.234 6.195 7.004 1 95.81 89 ALA A O 1
ATOM 683 N N . ARG A 1 90 ? -10.391 7.922 8.391 1 95.38 90 ARG A N 1
ATOM 684 C CA . ARG A 1 90 ? -9.219 7.516 9.172 1 95.38 90 ARG A CA 1
ATOM 685 C C . ARG A 1 90 ? -9.43 6.145 9.805 1 95.38 90 ARG A C 1
ATOM 687 O O . ARG A 1 90 ? -8.57 5.273 9.703 1 95.38 90 ARG A O 1
ATOM 694 N N . GLN A 1 91 ? -10.602 6.004 10.422 1 96.38 91 GLN A N 1
ATOM 695 C CA . GLN A 1 91 ? -10.914 4.734 11.07 1 96.38 91 GLN A CA 1
ATOM 696 C C . GLN A 1 91 ? -10.977 3.598 10.055 1 96.38 91 GLN A C 1
ATOM 698 O O . GLN A 1 91 ? -10.469 2.502 10.305 1 96.38 91 GLN A O 1
ATOM 703 N N . THR A 1 92 ? -11.594 3.906 8.961 1 94.81 92 THR A N 1
ATOM 704 C CA . THR A 1 92 ? -11.672 2.922 7.883 1 94.81 92 THR A CA 1
ATOM 705 C C . THR A 1 92 ? -10.281 2.535 7.395 1 94.81 92 THR A C 1
ATOM 707 O O . THR A 1 92 ? -9.992 1.352 7.211 1 94.81 92 THR A O 1
ATOM 710 N N . PHE A 1 93 ? -9.438 3.494 7.234 1 93.25 93 PHE A N 1
ATOM 711 C CA . PHE A 1 93 ? -8.062 3.252 6.797 1 93.25 93 PHE A CA 1
ATOM 712 C C . PHE A 1 93 ? -7.328 2.365 7.797 1 93.25 93 PHE A C 1
ATOM 714 O O . PHE A 1 93 ? -6.617 1.438 7.402 1 93.25 93 PHE A O 1
ATOM 721 N N . MET A 1 94 ? -7.48 2.674 9.031 1 93.81 94 MET A N 1
ATOM 722 C CA . MET A 1 94 ? -6.766 1.931 10.062 1 93.81 94 MET A CA 1
ATOM 723 C C . MET A 1 94 ? -7.164 0.458 10.047 1 93.81 94 MET A C 1
ATOM 725 O O . MET A 1 94 ? -6.312 -0.42 10.203 1 93.81 94 MET A O 1
ATOM 729 N N . VAL A 1 95 ? -8.383 0.185 9.852 1 94.69 95 VAL A N 1
ATOM 730 C CA . VAL A 1 95 ? -8.867 -1.19 9.781 1 94.69 95 VAL A CA 1
ATOM 731 C C . VAL A 1 95 ? -8.312 -1.871 8.531 1 94.69 95 VAL A C 1
ATOM 733 O O . VAL A 1 95 ? -7.789 -2.986 8.609 1 94.69 95 VAL A O 1
ATOM 736 N N . GLN A 1 96 ? -8.375 -1.188 7.434 1 90.69 96 GLN A N 1
ATOM 737 C CA . GLN A 1 96 ? -7.887 -1.737 6.176 1 90.69 96 GLN A CA 1
ATOM 738 C C . GLN A 1 96 ? -6.379 -1.974 6.227 1 90.69 96 GLN A C 1
ATOM 740 O O . GLN A 1 96 ? -5.887 -2.977 5.711 1 90.69 96 GLN A O 1
ATOM 745 N N . TRP A 1 97 ? -5.723 -1.052 6.812 1 92.94 97 TRP A N 1
ATOM 746 C CA . TRP A 1 97 ? -4.277 -1.181 6.949 1 92.94 97 TRP A CA 1
ATOM 747 C C . TRP A 1 97 ? -3.914 -2.398 7.793 1 92.94 97 TRP A C 1
ATOM 749 O O . TRP A 1 97 ? -3.037 -3.18 7.418 1 92.94 97 TRP A O 1
ATOM 759 N N . SER A 1 98 ? -4.57 -2.514 8.922 1 95.25 98 SER A N 1
ATOM 760 C CA . SER A 1 98 ? -4.305 -3.643 9.812 1 95.25 98 SER A CA 1
ATOM 761 C C . SER A 1 98 ? -4.527 -4.973 9.094 1 95.25 98 SER A C 1
ATOM 763 O O . SER A 1 98 ? -3.713 -5.891 9.211 1 95.25 98 SER A O 1
ATOM 765 N N . GLU A 1 99 ? -5.59 -5.051 8.375 1 93.38 99 GLU A N 1
ATOM 766 C CA . GLU A 1 99 ? -5.898 -6.266 7.633 1 93.38 99 GLU A CA 1
ATOM 767 C C . GLU A 1 99 ? -4.852 -6.535 6.555 1 93.38 99 GLU A C 1
ATOM 769 O O . GLU A 1 99 ? -4.363 -7.66 6.422 1 93.38 99 GLU A O 1
ATOM 774 N N . LEU A 1 100 ? -4.559 -5.562 5.828 1 92.19 100 LEU A N 1
ATOM 775 C CA . LEU A 1 100 ? -3.58 -5.703 4.758 1 92.19 100 LEU A CA 1
ATOM 776 C C . LEU A 1 100 ? -2.223 -6.117 5.312 1 92.19 100 LEU A C 1
ATOM 778 O O . LEU A 1 100 ? -1.582 -7.027 4.777 1 92.19 100 LEU A O 1
ATOM 782 N N . LYS A 1 101 ? -1.825 -5.379 6.277 1 95 101 LYS A N 1
ATOM 783 C CA . LYS A 1 101 ? -0.563 -5.703 6.934 1 95 101 LYS A CA 1
ATOM 784 C C . LYS A 1 101 ? -0.535 -7.164 7.375 1 95 101 LYS A C 1
ATOM 786 O O . LYS A 1 101 ? 0.442 -7.875 7.129 1 95 101 LYS A O 1
ATOM 791 N N . ASP A 1 102 ? -1.581 -7.617 7.961 1 95.69 102 ASP A N 1
ATOM 792 C CA . ASP A 1 102 ? -1.657 -8.992 8.438 1 95.69 102 ASP A CA 1
ATOM 793 C C . ASP A 1 102 ? -1.551 -9.984 7.281 1 95.69 102 ASP A C 1
ATOM 795 O O . ASP A 1 102 ? -0.852 -10.992 7.383 1 95.69 102 ASP A O 1
ATOM 799 N N . HIS A 1 103 ? -2.217 -9.68 6.238 1 93.88 103 HIS A N 1
ATOM 800 C CA . HIS A 1 103 ? -2.197 -10.562 5.082 1 93.88 103 HIS A CA 1
ATOM 801 C C . HIS A 1 103 ? -0.793 -10.68 4.496 1 93.88 103 HIS A C 1
ATOM 803 O O . HIS A 1 103 ? -0.313 -11.781 4.234 1 93.88 103 HIS A O 1
ATOM 809 N N . VAL A 1 104 ? -0.176 -9.625 4.305 1 95 104 VAL A N 1
ATOM 810 C CA . VAL A 1 104 ? 1.153 -9.609 3.703 1 95 104 VAL A CA 1
ATOM 811 C C . VAL A 1 104 ? 2.15 -10.297 4.633 1 95 104 VAL A C 1
ATOM 813 O O . VAL A 1 104 ? 2.977 -11.094 4.188 1 95 104 VAL A O 1
ATOM 816 N N . GLU A 1 105 ? 2.031 -10 5.918 1 96.25 105 GLU A N 1
ATOM 817 C CA . GLU A 1 105 ? 2.955 -10.594 6.879 1 96.25 105 GLU A CA 1
ATOM 818 C C . GLU A 1 105 ? 2.771 -12.102 6.961 1 96.25 105 GLU A C 1
ATOM 820 O O . GLU A 1 105 ? 3.738 -12.844 7.16 1 96.25 105 GLU A O 1
ATOM 825 N N . GLN A 1 106 ? 1.559 -12.539 6.84 1 95.12 106 GLN A N 1
ATOM 826 C CA . GLN A 1 106 ? 1.307 -13.977 6.832 1 95.12 106 GLN A CA 1
ATOM 827 C C . GLN A 1 106 ? 1.928 -14.641 5.605 1 95.12 106 GLN A C 1
ATOM 829 O O . GLN A 1 106 ? 2.5 -15.727 5.699 1 95.12 106 GLN A O 1
ATOM 834 N N . LEU A 1 107 ? 1.798 -13.992 4.527 1 94.19 107 LEU A N 1
ATOM 835 C CA . LEU A 1 107 ? 2.381 -14.492 3.287 1 94.19 107 LEU A CA 1
ATOM 836 C C . LEU A 1 107 ? 3.9 -14.57 3.393 1 94.19 107 LEU A C 1
ATOM 838 O O . LEU A 1 107 ? 4.508 -15.547 2.963 1 94.19 107 LEU A O 1
ATOM 842 N N . ILE A 1 108 ? 4.527 -13.562 3.947 1 94.44 108 ILE A N 1
ATOM 843 C CA . ILE A 1 108 ? 5.973 -13.492 4.105 1 94.44 108 ILE A CA 1
ATOM 844 C C . ILE A 1 108 ? 6.438 -14.586 5.066 1 94.44 108 ILE A C 1
ATOM 846 O O . ILE A 1 108 ? 7.457 -15.242 4.828 1 94.44 108 ILE A O 1
ATOM 850 N N . ALA A 1 109 ? 5.672 -14.758 6.117 1 92.19 109 ALA A N 1
ATOM 851 C CA . ALA A 1 109 ? 6.043 -15.711 7.16 1 92.19 109 ALA A CA 1
ATOM 852 C C . ALA A 1 109 ? 5.926 -17.141 6.66 1 92.19 109 ALA A C 1
ATOM 854 O O . ALA A 1 109 ? 6.566 -18.047 7.203 1 92.19 109 ALA A O 1
ATOM 855 N N . ASP A 1 110 ? 5.055 -17.328 5.715 1 86.12 110 ASP A N 1
ATOM 856 C CA . ASP A 1 110 ? 4.848 -18.672 5.18 1 86.12 110 ASP A CA 1
ATOM 857 C C . ASP A 1 110 ? 6.012 -19.078 4.281 1 86.12 110 ASP A C 1
ATOM 859 O O . ASP A 1 110 ? 6.02 -20.188 3.742 1 86.12 110 ASP A O 1
ATOM 863 N N . GLN A 1 111 ? 6.938 -18.25 4.098 1 74.19 111 GLN A N 1
ATOM 864 C CA . GLN A 1 111 ? 8.109 -18.609 3.297 1 74.19 111 GLN A CA 1
ATOM 865 C C . GLN A 1 111 ? 9.07 -19.484 4.086 1 74.19 111 GLN A C 1
ATOM 867 O O . GLN A 1 111 ? 9.375 -19.203 5.246 1 74.19 111 GLN A O 1
ATOM 872 N N . PRO A 1 112 ? 9.359 -20.719 3.537 1 61.97 112 PRO A N 1
ATOM 873 C CA . PRO A 1 112 ? 10.328 -21.578 4.219 1 61.97 112 PRO A CA 1
ATOM 874 C C . PRO A 1 112 ? 11.656 -20.875 4.492 1 61.97 112 PRO A C 1
ATOM 876 O O . PRO A 1 112 ? 12.078 -20.031 3.711 1 61.97 112 PRO A O 1
ATOM 879 N N . GLU A 1 113 ? 11.969 -20.562 5.902 1 50.94 113 GLU A N 1
ATOM 880 C CA . GLU A 1 113 ? 13.305 -20.078 6.242 1 50.94 113 GLU A CA 1
ATOM 881 C C . GLU A 1 113 ? 14.375 -20.812 5.441 1 50.94 113 GLU A C 1
ATOM 883 O O . GLU A 1 113 ? 14.297 -22.031 5.266 1 50.94 113 GLU A O 1
ATOM 888 N N . GLU A 1 114 ? 14.875 -20.141 4.43 1 45.03 114 GLU A N 1
ATOM 889 C CA . GLU A 1 114 ? 16.047 -20.875 4.004 1 45.03 114 GLU A CA 1
ATOM 890 C C . GLU A 1 114 ? 16.844 -21.406 5.203 1 45.03 114 GLU A 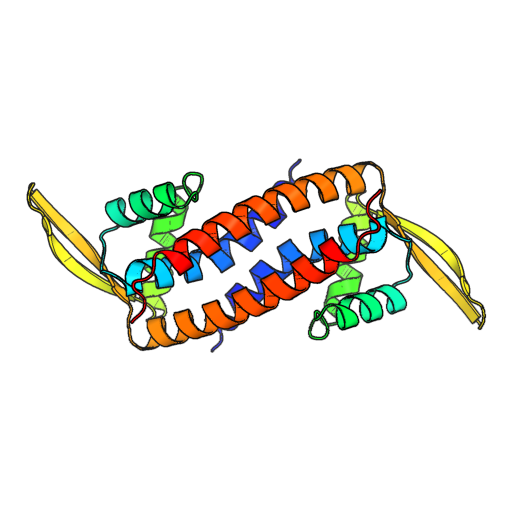C 1
ATOM 892 O O . GLU A 1 114 ? 16.812 -20.797 6.277 1 45.03 114 GLU A O 1
ATOM 897 N N . MET B 1 1 ? -17.781 7.316 -0.052 1 35.62 1 MET B N 1
ATOM 898 C CA . MET B 1 1 ? -17.609 5.871 -0.152 1 35.62 1 MET B CA 1
ATOM 899 C C . MET B 1 1 ? -16.609 5.527 -1.251 1 35.62 1 MET B C 1
ATOM 901 O O . MET B 1 1 ? -15.805 4.598 -1.103 1 35.62 1 MET B O 1
ATOM 905 N N . HIS B 1 2 ? -16.562 6.336 -2.334 1 43.75 2 HIS B N 1
ATOM 906 C CA . HIS B 1 2 ? -15.859 6.121 -3.598 1 43.75 2 HIS B CA 1
ATOM 907 C C . HIS B 1 2 ? -14.367 6.41 -3.457 1 43.75 2 HIS B C 1
ATOM 909 O O . HIS B 1 2 ? -13.539 5.711 -4.047 1 43.75 2 HIS B O 1
ATOM 915 N N . VAL B 1 3 ? -14.117 7.395 -2.645 1 40.75 3 VAL B N 1
ATOM 916 C CA . VAL B 1 3 ? -12.742 7.875 -2.561 1 40.75 3 VAL B CA 1
ATOM 917 C C . VAL B 1 3 ? -11.898 6.891 -1.757 1 40.75 3 VAL B C 1
ATOM 919 O O . VAL B 1 3 ? -10.75 6.617 -2.107 1 40.75 3 VAL B O 1
ATOM 922 N N . ALA B 1 4 ? -12.484 6.441 -0.601 1 49.12 4 ALA B N 1
ATOM 923 C CA . ALA B 1 4 ? -11.812 5.465 0.249 1 49.12 4 ALA B CA 1
ATOM 924 C C . ALA B 1 4 ? -11.547 4.168 -0.51 1 49.12 4 ALA B C 1
ATOM 926 O O . ALA B 1 4 ? -10.508 3.529 -0.323 1 49.12 4 ALA B O 1
ATOM 927 N N . ALA B 1 5 ? -12.43 3.891 -1.434 1 53.91 5 ALA B N 1
ATOM 928 C CA . ALA B 1 5 ? -12.328 2.664 -2.221 1 53.91 5 ALA B CA 1
ATOM 929 C C . ALA B 1 5 ? -11.164 2.746 -3.211 1 53.91 5 ALA B C 1
ATOM 931 O O . ALA B 1 5 ? -10.445 1.768 -3.414 1 53.91 5 ALA B O 1
ATOM 932 N N . ASP B 1 6 ? -10.945 3.986 -3.682 1 61.09 6 ASP B N 1
ATOM 933 C CA . ASP B 1 6 ? -9.914 4.203 -4.695 1 61.09 6 ASP B CA 1
ATOM 934 C C . ASP B 1 6 ? -8.516 4.09 -4.09 1 61.09 6 ASP B C 1
ATOM 936 O O . ASP B 1 6 ? -7.625 3.479 -4.684 1 61.09 6 ASP B O 1
ATOM 940 N N . ALA B 1 7 ? -8.367 4.695 -2.934 1 60.44 7 ALA B N 1
ATOM 941 C CA . ALA B 1 7 ? -7.078 4.625 -2.256 1 60.44 7 ALA B CA 1
ATOM 942 C C . ALA B 1 7 ? -6.703 3.18 -1.94 1 60.44 7 ALA B C 1
ATOM 944 O O . ALA B 1 7 ? -5.543 2.785 -2.096 1 60.44 7 ALA B O 1
ATOM 945 N N . ASN B 1 8 ? -7.625 2.393 -1.696 1 65.06 8 ASN B N 1
ATOM 946 C CA . ASN B 1 8 ? -7.41 0.986 -1.377 1 65.06 8 ASN B CA 1
ATOM 947 C C . ASN B 1 8 ? -7 0.187 -2.611 1 65.06 8 ASN B C 1
ATOM 949 O O . ASN B 1 8 ? -6.121 -0.673 -2.535 1 65.06 8 ASN B O 1
ATOM 953 N N . SER B 1 9 ? -7.602 0.641 -3.686 1 69.25 9 SER B N 1
ATOM 954 C CA . SER B 1 9 ? -7.312 -0.081 -4.922 1 69.25 9 SER B CA 1
ATOM 955 C C . SER B 1 9 ? -5.871 0.15 -5.371 1 69.25 9 SER B C 1
ATOM 957 O O . SER B 1 9 ? -5.195 -0.784 -5.805 1 69.25 9 SER B O 1
ATOM 959 N N . GLN B 1 10 ? -5.406 1.378 -5.262 1 67.44 10 GLN B N 1
ATOM 960 C CA . GLN B 1 10 ? -4.043 1.703 -5.668 1 67.44 10 GLN B CA 1
ATOM 961 C C . GLN B 1 10 ? -3.021 1.022 -4.762 1 67.44 10 GLN B C 1
ATOM 963 O O . GLN B 1 10 ? -2.029 0.47 -5.242 1 67.44 10 GLN B O 1
ATOM 968 N N . MET B 1 11 ? -3.271 1.045 -3.479 1 73.56 11 MET B N 1
ATOM 969 C CA . MET B 1 11 ? -2.395 0.406 -2.5 1 73.56 11 MET B CA 1
ATOM 970 C C . MET B 1 11 ? -2.273 -1.09 -2.771 1 73.56 11 MET B C 1
ATOM 972 O O . MET B 1 11 ? -1.174 -1.644 -2.738 1 73.56 11 MET B O 1
ATOM 976 N N . LEU B 1 12 ? -3.355 -1.603 -3.162 1 75.75 12 LEU B N 1
ATOM 977 C CA . LEU B 1 12 ? -3.422 -3.045 -3.375 1 75.75 12 LEU B CA 1
ATOM 978 C C . LEU B 1 12 ? -2.619 -3.449 -4.605 1 75.75 12 LEU B C 1
ATOM 980 O O . LEU B 1 12 ? -1.931 -4.473 -4.594 1 75.75 12 LEU B O 1
ATOM 984 N N . LYS B 1 13 ? -2.637 -2.643 -5.688 1 74.31 13 LYS B N 1
ATOM 985 C CA . LYS B 1 13 ? -1.926 -3.021 -6.906 1 74.31 13 LYS B CA 1
ATOM 986 C C . LYS B 1 13 ? -0.423 -3.113 -6.66 1 74.31 13 LYS B C 1
ATOM 988 O O . LYS B 1 13 ? 0.224 -4.074 -7.086 1 74.31 13 LYS B O 1
ATOM 993 N N . GLY B 1 14 ? 0.082 -2.201 -5.953 1 74.12 14 GLY B N 1
ATOM 994 C CA . GLY B 1 14 ? 1.505 -2.242 -5.652 1 74.12 14 GLY B CA 1
ATOM 995 C C . GLY B 1 14 ? 1.888 -3.385 -4.734 1 74.12 14 GLY B C 1
ATOM 996 O O . GLY B 1 14 ? 2.922 -4.027 -4.93 1 74.12 14 GLY B O 1
ATOM 997 N N . ILE B 1 15 ? 1.033 -3.672 -3.91 1 89.81 15 ILE B N 1
ATOM 998 C CA . ILE B 1 15 ? 1.342 -4.695 -2.918 1 89.81 15 ILE B CA 1
ATOM 999 C C . ILE B 1 15 ? 1.126 -6.082 -3.523 1 89.81 15 ILE B C 1
ATOM 1001 O O . ILE B 1 15 ? 1.868 -7.02 -3.223 1 89.81 15 ILE B O 1
ATOM 1005 N N . LEU B 1 16 ? 0.25 -6.133 -4.48 1 92.44 16 LEU B N 1
ATOM 1006 C CA . LEU B 1 16 ? -0.126 -7.43 -5.031 1 92.44 16 LEU B CA 1
ATOM 1007 C C . LEU B 1 16 ? 1.01 -8.016 -5.863 1 92.44 16 LEU B C 1
ATOM 1009 O O . LEU B 1 16 ? 1.262 -9.219 -5.816 1 92.44 16 LEU B O 1
ATOM 1013 N N . GLN B 1 17 ? 1.618 -7.195 -6.672 1 93.75 17 GLN B N 1
ATOM 1014 C CA . GLN B 1 17 ? 2.766 -7.676 -7.434 1 93.75 17 GLN B CA 1
ATOM 1015 C C . GLN B 1 17 ? 3.822 -8.281 -6.512 1 93.75 17 GLN B C 1
ATOM 1017 O O . GLN B 1 17 ? 4.352 -9.359 -6.785 1 93.75 17 GLN B O 1
ATOM 1022 N N . GLY B 1 18 ? 4.16 -7.605 -5.434 1 95.12 18 GLY B N 1
ATOM 1023 C CA . GLY B 1 18 ? 5.113 -8.117 -4.465 1 95.12 18 GLY B CA 1
ATOM 1024 C C . GLY B 1 18 ? 4.676 -9.422 -3.824 1 95.12 18 GLY B C 1
ATOM 1025 O O . GLY B 1 18 ? 5.48 -10.344 -3.664 1 95.12 18 GLY B O 1
ATOM 1026 N N . CYS B 1 19 ? 3.426 -9.477 -3.545 1 95.69 19 CYS B N 1
ATOM 1027 C CA . CYS B 1 19 ? 2.869 -10.68 -2.941 1 95.69 19 CYS B CA 1
ATOM 1028 C C . CYS B 1 19 ? 2.965 -11.859 -3.898 1 95.69 19 CYS B C 1
ATOM 1030 O O . CYS B 1 19 ? 3.283 -12.977 -3.482 1 95.69 19 CYS B O 1
ATOM 1032 N N . LEU B 1 20 ? 2.686 -11.578 -5.129 1 96.62 20 LEU B N 1
ATOM 1033 C CA . LEU B 1 20 ? 2.785 -12.641 -6.129 1 96.62 20 LEU B CA 1
ATOM 1034 C C . LEU B 1 20 ? 4.219 -13.141 -6.242 1 96.62 20 LEU B C 1
ATOM 1036 O O . LEU B 1 20 ? 4.449 -14.352 -6.379 1 96.62 20 LEU B O 1
ATOM 1040 N N . LEU B 1 21 ? 5.152 -12.242 -6.215 1 96.88 21 LEU B N 1
ATOM 1041 C CA . LEU B 1 21 ? 6.555 -12.641 -6.281 1 96.88 21 LEU B CA 1
ATOM 1042 C C . LEU B 1 21 ? 6.934 -13.5 -5.078 1 96.88 21 LEU B C 1
ATOM 1044 O O . LEU B 1 21 ? 7.656 -14.492 -5.219 1 96.88 21 LEU B O 1
ATOM 1048 N N . ILE B 1 22 ? 6.465 -13.125 -3.955 1 96.81 22 ILE B N 1
ATOM 1049 C CA . ILE B 1 22 ? 6.746 -13.883 -2.744 1 96.81 22 ILE B CA 1
ATOM 1050 C C . ILE B 1 22 ? 6.125 -15.273 -2.857 1 96.81 22 ILE B C 1
ATOM 1052 O O . ILE B 1 22 ? 6.781 -16.281 -2.568 1 96.81 22 ILE B O 1
ATOM 1056 N N . LEU B 1 23 ? 4.914 -15.344 -3.262 1 96.5 23 LEU B N 1
ATOM 1057 C CA . LEU B 1 23 ? 4.176 -16.594 -3.396 1 96.5 23 LEU B CA 1
ATOM 1058 C C . LEU B 1 23 ? 4.871 -17.531 -4.383 1 96.5 23 LEU B C 1
ATOM 1060 O O . LEU B 1 23 ? 5.066 -18.719 -4.09 1 96.5 23 LEU B O 1
ATOM 1064 N N . LEU B 1 24 ? 5.344 -17 -5.496 1 96.94 24 LEU B N 1
ATOM 1065 C CA . LEU B 1 24 ? 5.852 -17.812 -6.594 1 96.94 24 LEU B CA 1
ATOM 1066 C C . LEU B 1 24 ? 7.332 -18.125 -6.395 1 96.94 24 LEU B C 1
ATOM 1068 O O . LEU B 1 24 ? 7.875 -19.016 -7.059 1 96.94 24 LEU B O 1
ATOM 1072 N N . ALA B 1 25 ? 7.973 -17.391 -5.562 1 95.69 25 ALA B N 1
ATOM 1073 C CA . ALA B 1 25 ? 9.367 -17.672 -5.23 1 95.69 25 ALA B CA 1
ATOM 1074 C C . ALA B 1 25 ? 9.484 -19.016 -4.523 1 95.69 25 ALA B C 1
ATOM 1076 O O . ALA B 1 25 ? 10.547 -19.656 -4.555 1 95.69 25 ALA B O 1
ATOM 1077 N N . ARG B 1 26 ? 8.43 -19.391 -3.924 1 92.5 26 ARG B N 1
ATOM 1078 C CA . ARG B 1 26 ? 8.414 -20.672 -3.215 1 92.5 26 ARG B CA 1
ATOM 1079 C C . ARG B 1 26 ? 8.227 -21.828 -4.184 1 92.5 26 ARG B C 1
ATOM 1081 O O . ARG B 1 26 ? 8.891 -22.859 -4.059 1 92.5 26 ARG B O 1
ATOM 1088 N N . LYS B 1 27 ? 7.281 -21.672 -4.957 1 93.69 27 LYS B N 1
ATOM 1089 C CA . LYS B 1 27 ? 6.926 -22.719 -5.914 1 93.69 27 LYS B CA 1
ATOM 1090 C C . LYS B 1 27 ? 6.18 -22.141 -7.113 1 93.69 27 LYS B C 1
ATOM 1092 O O . LYS B 1 27 ? 5.32 -21.266 -6.953 1 93.69 27 LYS B O 1
ATOM 1097 N N . GLU B 1 28 ? 6.598 -22.625 -8.266 1 96.19 28 GLU B N 1
ATOM 1098 C CA . GLU B 1 28 ? 5.82 -22.234 -9.438 1 96.19 28 GLU B CA 1
ATOM 1099 C C . GLU B 1 28 ? 4.367 -22.688 -9.312 1 96.19 28 GLU B C 1
ATOM 1101 O O . GLU B 1 28 ? 4.094 -23.766 -8.781 1 96.19 28 GLU B O 1
ATOM 1106 N N . GLN B 1 29 ? 3.461 -21.922 -9.797 1 96.31 29 GLN B N 1
ATOM 1107 C CA . GLN B 1 29 ? 2.039 -22.234 -9.727 1 96.31 29 GLN B CA 1
ATOM 1108 C C . GLN B 1 29 ? 1.314 -21.797 -10.992 1 96.31 29 GLN B C 1
ATOM 1110 O O . GLN B 1 29 ? 1.794 -20.922 -11.719 1 96.31 29 GLN B O 1
ATOM 1115 N N . TYR B 1 30 ? 0.168 -22.469 -11.266 1 94.62 30 TYR B N 1
ATOM 1116 C CA . TYR B 1 30 ? -0.672 -22.031 -12.375 1 94.62 30 TYR B CA 1
ATOM 1117 C C . TYR B 1 30 ? -1.756 -21.078 -11.898 1 94.62 30 TYR B C 1
ATOM 1119 O O . TYR B 1 30 ? -1.975 -20.922 -10.695 1 94.62 30 TYR B O 1
ATOM 1127 N N . GLY B 1 31 ? -2.406 -20.359 -12.828 1 92.44 31 GLY B N 1
ATOM 1128 C CA . GLY B 1 31 ? -3.291 -19.25 -12.539 1 92.44 31 GLY B CA 1
ATOM 1129 C C . GLY B 1 31 ? -4.285 -19.547 -11.438 1 92.44 31 GLY B C 1
ATOM 1130 O O . GLY B 1 31 ? -4.402 -18.781 -10.469 1 92.44 31 GLY B O 1
ATOM 1131 N N . TYR B 1 32 ? -4.949 -20.641 -11.594 1 91.69 32 TYR B N 1
ATOM 1132 C CA . TYR B 1 32 ? -5.977 -21 -10.625 1 91.69 32 TYR B CA 1
ATOM 1133 C C . TYR B 1 32 ? -5.367 -21.234 -9.25 1 91.69 32 TYR B C 1
ATOM 1135 O O . TYR B 1 32 ? -5.914 -20.797 -8.234 1 91.69 32 TYR B O 1
ATOM 1143 N N . ALA B 1 33 ? -4.328 -21.953 -9.188 1 94.12 33 ALA B N 1
ATOM 1144 C CA . ALA B 1 33 ? -3.646 -22.234 -7.93 1 94.12 33 ALA B CA 1
ATOM 1145 C C . ALA B 1 33 ? -3.156 -20.953 -7.266 1 94.12 33 ALA B C 1
ATOM 1147 O O . ALA B 1 33 ? -3.191 -20.828 -6.039 1 94.12 33 ALA B O 1
ATOM 1148 N N . ILE B 1 34 ? -2.752 -20.031 -8.055 1 96.25 34 ILE B N 1
ATOM 1149 C CA . ILE B 1 34 ? -2.295 -18.734 -7.551 1 96.25 34 ILE B CA 1
ATOM 1150 C C . ILE B 1 34 ? -3.453 -18.016 -6.867 1 96.25 34 ILE B C 1
ATOM 1152 O O . ILE B 1 34 ? -3.309 -17.516 -5.75 1 96.25 34 ILE B O 1
ATOM 1156 N N . SER B 1 35 ? -4.582 -17.984 -7.531 1 94.62 35 SER B N 1
ATOM 1157 C CA . SER B 1 35 ? -5.762 -17.328 -6.969 1 94.62 35 SER B CA 1
ATOM 1158 C C . SER B 1 35 ? -6.18 -17.984 -5.656 1 94.62 35 SER B C 1
ATOM 1160 O O . SER B 1 35 ? -6.523 -17.297 -4.695 1 94.62 35 SER B O 1
ATOM 1162 N N . GLU B 1 36 ? -6.09 -19.328 -5.605 1 94.88 36 GLU B N 1
ATOM 1163 C CA . GLU B 1 36 ? -6.449 -20.062 -4.398 1 94.88 36 GLU B CA 1
ATOM 1164 C C . GLU B 1 36 ? -5.484 -19.75 -3.256 1 94.88 36 GLU B C 1
ATOM 1166 O O . GLU B 1 36 ? -5.902 -19.578 -2.111 1 94.88 36 GLU B O 1
ATOM 1171 N N . SER B 1 37 ? -4.207 -19.719 -3.58 1 94.81 37 SER B N 1
ATOM 1172 C CA . SER B 1 37 ? -3.197 -19.391 -2.576 1 94.81 37 SER B CA 1
ATOM 1173 C C . SER B 1 37 ? -3.393 -17.984 -2.027 1 94.81 37 SER B C 1
ATOM 1175 O O . SER B 1 37 ? -3.344 -17.781 -0.813 1 94.81 37 SER B O 1
ATOM 1177 N N . LEU B 1 38 ? -3.648 -17.047 -2.918 1 94.31 38 LEU B N 1
ATOM 1178 C CA . LEU B 1 38 ? -3.885 -15.664 -2.496 1 94.31 38 LEU B CA 1
ATOM 1179 C C . LEU B 1 38 ? -5.098 -15.578 -1.58 1 94.31 38 LEU B C 1
ATOM 1181 O O . LEU B 1 38 ? -5.094 -14.828 -0.604 1 94.31 38 LEU B O 1
ATOM 1185 N N . ASP B 1 39 ? -6.125 -16.312 -1.887 1 94.25 39 ASP B N 1
ATOM 1186 C CA . ASP B 1 39 ? -7.328 -16.359 -1.059 1 94.25 39 ASP B CA 1
ATOM 1187 C C . ASP B 1 39 ? -7.004 -16.828 0.357 1 94.25 39 ASP B C 1
ATOM 1189 O O . ASP B 1 39 ? -7.523 -16.281 1.333 1 94.25 39 ASP B O 1
ATOM 1193 N N . LEU B 1 40 ? -6.145 -17.828 0.452 1 94.44 40 LEU B N 1
ATOM 1194 C CA . LEU B 1 40 ? -5.758 -18.391 1.74 1 94.44 40 LEU B CA 1
ATOM 1195 C C . LEU B 1 40 ? -5.051 -17.359 2.602 1 94.44 40 LEU B C 1
ATOM 1197 O O . LEU B 1 40 ? -5.152 -17.391 3.83 1 94.44 40 LEU B O 1
ATOM 1201 N N . PHE B 1 41 ? -4.41 -16.406 1.955 1 94 41 PHE B N 1
ATOM 1202 C CA . PHE B 1 41 ? -3.666 -15.398 2.699 1 94 41 PHE B CA 1
ATOM 1203 C C . PHE B 1 41 ? -4.492 -14.133 2.863 1 94 41 PHE B C 1
ATOM 1205 O O . PHE B 1 41 ? -3.965 -13.094 3.273 1 94 41 PHE B O 1
ATOM 1212 N N . GLY B 1 42 ? -5.719 -14.188 2.455 1 92.5 42 GLY B N 1
ATOM 1213 C CA . GLY B 1 42 ? -6.629 -13.094 2.76 1 92.5 42 GLY B CA 1
ATOM 1214 C C . GLY B 1 42 ? -6.887 -12.188 1.575 1 92.5 42 GLY B C 1
ATOM 1215 O O . GLY B 1 42 ? -7.52 -11.133 1.718 1 92.5 42 GLY B O 1
ATOM 1216 N N . PHE B 1 43 ? -6.402 -12.531 0.41 1 92.5 43 PHE B N 1
ATOM 1217 C CA . PHE B 1 43 ? -6.602 -11.734 -0.792 1 92.5 43 PHE B CA 1
ATOM 1218 C C . PHE B 1 43 ? -7.75 -12.289 -1.627 1 92.5 43 PHE B C 1
ATOM 1220 O O . PHE B 1 43 ? -7.703 -12.25 -2.859 1 92.5 43 PHE B O 1
ATOM 1227 N N . GLY B 1 44 ? -8.734 -12.805 -0.939 1 90.19 44 GLY B N 1
ATOM 1228 C CA . GLY B 1 44 ? -9.859 -13.43 -1.619 1 90.19 44 GLY B CA 1
ATOM 1229 C C . GLY B 1 44 ? -10.719 -12.438 -2.387 1 90.19 44 GLY B C 1
ATOM 1230 O O . GLY B 1 44 ? -11.445 -12.82 -3.307 1 90.19 44 GLY B O 1
ATOM 1231 N N . ASP B 1 45 ? -10.641 -11.211 -2.051 1 86.69 45 ASP B N 1
ATOM 1232 C CA . ASP B 1 45 ? -11.469 -10.188 -2.691 1 86.69 45 ASP B CA 1
ATOM 1233 C C . ASP B 1 45 ? -10.82 -9.695 -3.984 1 86.69 45 ASP B C 1
ATOM 1235 O O . ASP B 1 45 ? -11.414 -8.891 -4.711 1 86.69 45 ASP B O 1
ATOM 1239 N N . VAL B 1 46 ? -9.664 -10.117 -4.273 1 88.69 46 VAL B N 1
ATOM 1240 C CA . VAL B 1 46 ? -9.031 -9.758 -5.539 1 88.69 46 VAL B CA 1
ATOM 1241 C C . VAL B 1 46 ? -9.633 -10.578 -6.672 1 88.69 46 VAL B C 1
ATOM 1243 O O . VAL B 1 46 ? -9.508 -11.805 -6.695 1 88.69 46 VAL B O 1
ATOM 1246 N N . PRO B 1 47 ? -10.25 -9.859 -7.586 1 88.12 47 PRO B N 1
ATOM 1247 C CA . PRO B 1 47 ? -10.852 -10.594 -8.703 1 88.12 47 PRO B CA 1
ATOM 1248 C C . PRO B 1 47 ? -9.812 -11.289 -9.578 1 88.12 47 PRO B C 1
ATOM 1250 O O . PRO B 1 47 ? -8.703 -10.773 -9.75 1 88.12 47 PRO B O 1
ATOM 1253 N N . LYS B 1 48 ? -10.289 -12.414 -10.234 1 88.25 48 LYS B N 1
ATOM 1254 C CA . LYS B 1 48 ? -9.43 -13.117 -11.188 1 88.25 48 LYS B CA 1
ATOM 1255 C C . LYS B 1 48 ? -9.062 -12.219 -12.359 1 88.25 48 LYS B C 1
ATOM 1257 O O . LYS B 1 48 ? -7.941 -12.297 -12.875 1 88.25 48 LYS B O 1
ATOM 1262 N N . GLY B 1 49 ? -9.93 -11.398 -12.656 1 90.88 49 GLY B N 1
ATOM 1263 C CA . GLY B 1 49 ? -9.703 -10.461 -13.742 1 90.88 49 GLY B CA 1
ATOM 1264 C C . GLY B 1 49 ? -8.617 -9.445 -13.43 1 90.88 49 GLY B C 1
ATOM 1265 O O . GLY B 1 49 ? -8.148 -8.734 -14.328 1 90.88 49 GLY B O 1
ATOM 1266 N N . THR B 1 50 ? -8.109 -9.398 -12.242 1 89.19 50 THR B N 1
ATOM 1267 C CA . THR B 1 50 ? -7 -8.547 -11.82 1 89.19 50 THR B CA 1
ATOM 1268 C C . THR B 1 50 ? -5.699 -9.344 -11.773 1 89.19 50 THR B C 1
ATOM 1270 O O . THR B 1 50 ? -4.641 -8.836 -12.156 1 89.19 50 THR B O 1
ATOM 1273 N N . ILE B 1 51 ? -5.816 -10.57 -11.406 1 93.31 51 ILE B N 1
ATOM 1274 C CA . ILE B 1 51 ? -4.641 -11.398 -11.164 1 93.31 51 ILE B CA 1
ATOM 1275 C C . ILE B 1 51 ? -3.996 -11.781 -12.492 1 93.31 51 ILE B C 1
ATOM 1277 O O . ILE B 1 51 ? -2.783 -11.641 -12.664 1 93.31 51 ILE B O 1
ATOM 1281 N N . TYR B 1 52 ? -4.801 -12.141 -13.445 1 94 52 TYR B N 1
ATOM 1282 C CA . TYR B 1 52 ? -4.254 -12.672 -14.688 1 94 52 TYR B CA 1
ATOM 1283 C C . TYR B 1 52 ? -3.578 -11.57 -15.5 1 94 52 TYR B C 1
ATOM 1285 O O . TYR B 1 52 ? -2.461 -11.75 -15.984 1 94 52 TYR B O 1
ATOM 1293 N N . PRO B 1 53 ? -4.195 -10.484 -15.688 1 94.88 53 PRO B N 1
ATOM 1294 C CA . PRO B 1 53 ? -3.488 -9.398 -16.359 1 94.88 53 PRO B CA 1
ATOM 1295 C C . PRO B 1 53 ? -2.201 -8.992 -15.648 1 94.88 53 PRO B C 1
ATOM 1297 O O . PRO B 1 53 ? -1.204 -8.672 -16.297 1 94.88 53 PRO B O 1
ATOM 1300 N N . LEU B 1 54 ? -2.195 -9.023 -14.367 1 94.38 54 LEU B N 1
ATOM 1301 C CA . LEU B 1 54 ? -0.991 -8.695 -13.617 1 94.38 54 LEU B CA 1
ATOM 1302 C C . LEU B 1 54 ? 0.11 -9.719 -13.875 1 94.38 54 LEU B C 1
ATOM 1304 O O . LEU B 1 54 ? 1.273 -9.352 -14.055 1 94.38 54 LEU B O 1
ATOM 1308 N N . LEU B 1 55 ? -0.278 -10.945 -13.922 1 96.69 55 LEU B N 1
ATOM 1309 C CA . LEU B 1 55 ? 0.686 -11.992 -14.242 1 96.69 55 LEU B CA 1
ATOM 1310 C C . LEU B 1 55 ? 1.294 -11.766 -15.617 1 96.69 55 LEU B C 1
ATOM 1312 O O . LEU B 1 55 ? 2.508 -11.891 -15.797 1 96.69 55 LEU B O 1
ATOM 1316 N N . MET B 1 56 ? 0.454 -11.43 -16.531 1 96.69 56 MET B N 1
ATOM 1317 C CA . MET B 1 56 ? 0.923 -11.18 -17.891 1 96.69 56 MET B CA 1
ATOM 1318 C C . MET B 1 56 ? 1.884 -10 -17.922 1 96.69 56 MET B C 1
ATOM 1320 O O . MET B 1 56 ? 2.922 -10.055 -18.578 1 96.69 56 MET B O 1
ATOM 1324 N N . THR B 1 57 ? 1.522 -8.938 -17.297 1 96.31 57 THR B N 1
ATOM 1325 C CA . THR B 1 57 ? 2.379 -7.762 -17.219 1 96.31 57 THR B CA 1
ATOM 1326 C C . THR B 1 57 ? 3.723 -8.109 -16.594 1 96.31 57 THR B C 1
ATOM 1328 O O . THR B 1 57 ? 4.77 -7.664 -17.062 1 96.31 57 THR B O 1
ATOM 1331 N N . MET B 1 58 ? 3.707 -8.875 -15.555 1 96.62 58 MET B N 1
ATOM 1332 C CA . MET B 1 58 ? 4.93 -9.273 -14.859 1 96.62 58 MET B CA 1
ATOM 1333 C C . MET B 1 58 ? 5.805 -10.141 -15.75 1 96.62 58 MET B C 1
ATOM 1335 O O . MET B 1 58 ? 7.035 -10.055 -15.695 1 96.62 58 MET B O 1
ATOM 1339 N N . GLU B 1 59 ? 5.168 -10.961 -16.531 1 98 59 GLU B N 1
ATOM 1340 C CA . GLU B 1 59 ? 5.91 -11.758 -17.5 1 98 59 GLU B CA 1
ATOM 1341 C C . GLU B 1 59 ? 6.551 -10.875 -18.562 1 98 59 GLU B C 1
ATOM 1343 O O . GLU B 1 59 ? 7.727 -11.055 -18.891 1 98 59 GLU B O 1
ATOM 1348 N N . LYS B 1 60 ? 5.793 -9.93 -19.062 1 97.88 60 LYS B N 1
ATOM 1349 C CA . LYS B 1 60 ? 6.293 -9 -20.062 1 97.88 60 LYS B CA 1
ATOM 1350 C C . LYS B 1 60 ? 7.465 -8.188 -19.531 1 97.88 60 LYS B C 1
ATOM 1352 O O . LYS B 1 60 ? 8.398 -7.871 -20.281 1 97.88 60 LYS B O 1
ATOM 1357 N N . LYS B 1 61 ? 7.469 -7.949 -18.25 1 97.06 61 LYS B N 1
ATOM 1358 C CA . LYS B 1 61 ? 8.523 -7.168 -17.609 1 97.06 61 LYS B CA 1
ATOM 1359 C C . LYS B 1 61 ? 9.719 -8.047 -17.25 1 97.06 61 LYS B C 1
ATOM 1361 O O . LYS B 1 61 ? 10.727 -7.551 -16.734 1 97.06 61 LYS B O 1
ATOM 1366 N N . GLY B 1 62 ? 9.57 -9.281 -17.453 1 98.19 62 GLY B N 1
ATOM 1367 C CA . GLY B 1 62 ? 10.664 -10.211 -17.219 1 98.19 62 GLY B CA 1
ATOM 1368 C C . GLY B 1 62 ? 10.758 -10.664 -15.773 1 98.19 62 GLY B C 1
ATOM 1369 O O . GLY B 1 62 ? 11.758 -11.266 -15.367 1 98.19 62 GLY B O 1
ATOM 1370 N N . LEU B 1 63 ? 9.75 -10.375 -14.961 1 98 63 LEU B N 1
ATOM 1371 C CA . LEU B 1 63 ? 9.742 -10.766 -13.555 1 98 63 LEU B CA 1
ATOM 1372 C C . LEU B 1 63 ? 9.352 -12.234 -13.398 1 98 63 LEU B C 1
ATOM 1374 O O . LEU B 1 63 ? 9.75 -12.883 -12.43 1 98 63 LEU B O 1
ATOM 1378 N N . LEU B 1 64 ? 8.562 -12.703 -14.32 1 98.62 64 LEU B N 1
ATOM 1379 C CA . LEU B 1 64 ? 8.102 -14.086 -14.359 1 98.62 64 LEU B CA 1
ATOM 1380 C C . LEU B 1 64 ? 8.383 -14.719 -15.719 1 98.62 64 LEU B C 1
ATOM 1382 O O . LEU B 1 64 ? 8.539 -14.008 -16.719 1 98.62 64 LEU B O 1
ATOM 1386 N N . VAL B 1 65 ? 8.477 -16.016 -15.727 1 98.56 65 VAL B N 1
ATOM 1387 C CA . VAL B 1 65 ? 8.445 -16.812 -16.953 1 98.56 65 VAL B CA 1
ATOM 1388 C C . VAL B 1 65 ? 7.352 -17.875 -16.844 1 98.56 65 VAL B C 1
ATOM 1390 O O . VAL B 1 65 ? 7.035 -18.328 -15.742 1 98.56 65 VAL B O 1
ATOM 1393 N N . SER B 1 66 ? 6.723 -18.172 -17.938 1 97.75 66 SER B N 1
ATOM 1394 C CA . SER B 1 66 ? 5.672 -19.172 -17.891 1 97.75 66 SER B CA 1
ATOM 1395 C C . SER B 1 66 ? 5.988 -20.344 -18.812 1 97.75 66 SER B C 1
ATOM 1397 O O . SER B 1 66 ? 6.777 -20.219 -19.75 1 97.75 66 SER B O 1
ATOM 1399 N N . HIS B 1 67 ? 5.5 -21.516 -18.5 1 96.12 67 HIS B N 1
ATOM 1400 C CA . HIS B 1 67 ? 5.609 -22.719 -19.328 1 96.12 67 HIS B CA 1
ATOM 1401 C C . HIS B 1 67 ? 4.371 -23.594 -19.188 1 96.12 67 HIS B C 1
ATOM 1403 O O . HIS B 1 67 ? 3.723 -23.609 -18.141 1 96.12 67 HIS B O 1
ATOM 1409 N N . MET B 1 68 ? 4.113 -24.234 -20.281 1 95.5 68 MET B N 1
ATOM 1410 C CA . MET B 1 68 ? 2.965 -25.141 -20.266 1 95.5 68 MET B CA 1
ATOM 1411 C C . MET B 1 68 ? 3.344 -26.484 -19.672 1 95.5 68 MET B C 1
ATOM 1413 O O . MET B 1 68 ? 4.402 -27.031 -19.984 1 95.5 68 MET B O 1
ATOM 1417 N N . ARG B 1 69 ? 2.455 -26.953 -18.766 1 92.69 69 ARG B N 1
ATOM 1418 C CA . ARG B 1 69 ? 2.65 -28.297 -18.203 1 92.69 69 ARG B CA 1
ATOM 1419 C C . ARG B 1 69 ? 1.358 -29.109 -18.25 1 92.69 69 ARG B C 1
ATOM 1421 O O . ARG B 1 69 ? 0.266 -28.547 -18.109 1 92.69 69 ARG B O 1
ATOM 1428 N N . PRO B 1 70 ? 1.607 -30.422 -18.438 1 89.06 70 PRO B N 1
ATOM 1429 C CA . PRO B 1 70 ? 0.412 -31.266 -18.391 1 89.06 70 PRO B CA 1
ATOM 1430 C C . PRO B 1 70 ? -0.274 -31.25 -17.031 1 89.06 70 PRO B C 1
ATOM 1432 O O . PRO B 1 70 ? 0.396 -31.141 -16 1 89.06 70 PRO B O 1
ATOM 1435 N N . SER B 1 71 ? -1.516 -31.141 -17.047 1 83.81 71 SER B N 1
ATOM 1436 C CA . SER B 1 71 ? -2.283 -31.234 -15.812 1 83.81 71 SER B CA 1
ATOM 1437 C C . SER B 1 71 ? -2.82 -32.656 -15.602 1 83.81 71 SER B C 1
ATOM 1439 O O . SER B 1 71 ? -2.977 -33.406 -16.562 1 83.81 71 SER B O 1
ATOM 1441 N N . PRO B 1 72 ? -2.836 -33.094 -14.297 1 76.25 72 PRO B N 1
ATOM 1442 C CA . PRO B 1 72 ? -3.328 -34.469 -14.047 1 76.25 72 PRO B CA 1
ATOM 1443 C C . PRO B 1 72 ? -4.672 -34.719 -14.727 1 76.25 72 PRO B C 1
ATOM 1445 O O . PRO B 1 72 ? -4.93 -35.844 -15.156 1 76.25 72 PRO B O 1
ATOM 1448 N N . ASP B 1 73 ? -5.535 -33.875 -14.766 1 70.31 73 ASP B N 1
ATOM 1449 C CA . ASP B 1 73 ? -6.898 -34.156 -15.203 1 70.31 73 ASP B CA 1
ATOM 1450 C C . ASP B 1 73 ? -7.188 -33.531 -16.562 1 70.31 73 ASP B C 1
ATOM 1452 O O . ASP B 1 73 ? -8.352 -33.344 -16.938 1 70.31 73 ASP B O 1
ATOM 1456 N N . GLY B 1 74 ? -6.145 -33.125 -17.25 1 73.88 74 GLY B N 1
ATOM 1457 C CA . GLY B 1 74 ? -6.641 -32.531 -18.469 1 73.88 74 GLY B CA 1
ATOM 1458 C C . GLY B 1 74 ? -5.59 -31.688 -19.188 1 73.88 74 GLY B C 1
ATOM 1459 O O . GLY B 1 74 ? -4.414 -32.062 -19.203 1 73.88 74 GLY B O 1
ATOM 1460 N N . PRO B 1 75 ? -6.188 -30.531 -19.75 1 82.69 75 PRO B N 1
ATOM 1461 C CA . PRO B 1 75 ? -5.41 -29.656 -20.625 1 82.69 75 PRO B CA 1
ATOM 1462 C C . PRO B 1 75 ? -4.145 -29.125 -19.953 1 82.69 75 PRO B C 1
ATOM 1464 O O . PRO B 1 75 ? -4.012 -29.188 -18.734 1 82.69 75 PRO B O 1
ATOM 1467 N N . GLN B 1 76 ? -3.27 -28.859 -20.766 1 92.25 76 GLN B N 1
ATOM 1468 C CA . GLN B 1 76 ? -2.053 -28.219 -20.281 1 92.25 76 GLN B CA 1
ATOM 1469 C C . GLN B 1 76 ? -2.373 -26.938 -19.5 1 92.25 76 GLN B C 1
ATOM 1471 O O . GLN B 1 76 ? -3.354 -26.25 -19.797 1 92.25 76 GLN B O 1
ATOM 1476 N N . ARG B 1 77 ? -1.651 -26.703 -18.453 1 93.44 77 ARG B N 1
ATOM 1477 C CA . ARG B 1 77 ? -1.784 -25.484 -17.688 1 93.44 77 ARG B CA 1
ATOM 1478 C C . ARG B 1 77 ? -0.519 -24.641 -17.781 1 93.44 77 ARG B C 1
ATOM 1480 O O . ARG B 1 77 ? 0.584 -25.172 -17.906 1 93.44 77 ARG B O 1
ATOM 1487 N N . LYS B 1 78 ? -0.82 -23.391 -17.719 1 94.94 78 LYS B N 1
ATOM 1488 C CA . LYS B 1 78 ? 0.286 -22.438 -17.766 1 94.94 78 LYS B CA 1
ATOM 1489 C C . LYS B 1 78 ? 0.82 -22.156 -16.359 1 94.94 78 LYS B C 1
ATOM 1491 O O . LYS B 1 78 ? 0.12 -21.562 -15.531 1 94.94 78 LYS B O 1
ATOM 1496 N N . TYR B 1 79 ? 2.086 -22.578 -16.125 1 96.75 79 TYR B N 1
ATOM 1497 C CA . TYR B 1 79 ? 2.752 -22.375 -14.844 1 96.75 79 TYR B CA 1
ATOM 1498 C C . TYR B 1 79 ? 3.652 -21.141 -14.898 1 96.75 79 TYR B C 1
ATOM 1500 O O . TYR B 1 79 ? 4.312 -20.891 -15.914 1 96.75 79 TYR B O 1
ATOM 1508 N N . TYR B 1 80 ? 3.699 -20.406 -13.766 1 98 80 TYR B N 1
ATOM 1509 C CA . TYR B 1 80 ? 4.535 -19.219 -13.648 1 98 80 TYR B CA 1
ATOM 1510 C C . TYR B 1 80 ? 5.66 -19.438 -12.641 1 98 80 TYR B C 1
ATOM 1512 O O . TYR B 1 80 ? 5.434 -20 -11.562 1 98 80 TYR B O 1
ATOM 1520 N N . ALA B 1 81 ? 6.84 -19.031 -13.055 1 98.06 81 ALA B N 1
ATOM 1521 C CA . ALA B 1 81 ? 8.016 -19.094 -12.188 1 98.06 81 ALA B CA 1
ATOM 1522 C C . ALA B 1 81 ? 8.711 -17.75 -12.109 1 98.06 81 ALA B C 1
ATOM 1524 O O . ALA B 1 81 ? 8.742 -17 -13.086 1 98.06 81 ALA B O 1
ATOM 1525 N N . VAL B 1 82 ? 9.336 -17.516 -10.961 1 98.19 82 VAL B N 1
ATOM 1526 C CA . VAL B 1 82 ? 10.07 -16.266 -10.766 1 98.19 82 VAL B CA 1
ATOM 1527 C C . VAL B 1 82 ? 11.422 -16.344 -11.469 1 98.19 82 VAL B C 1
ATOM 1529 O O . VAL B 1 82 ? 12.109 -17.359 -11.406 1 98.19 82 VAL B O 1
ATOM 1532 N N . THR B 1 83 ? 11.75 -15.266 -12.164 1 98.44 83 THR B N 1
ATOM 1533 C CA . THR B 1 83 ? 13.062 -15.156 -12.805 1 98.44 83 THR B CA 1
ATOM 1534 C C . THR B 1 83 ? 14.078 -14.547 -11.844 1 98.44 83 THR B C 1
ATOM 1536 O O . THR B 1 83 ? 13.719 -14.086 -10.758 1 98.44 83 THR B O 1
ATOM 1539 N N . PRO B 1 84 ? 15.398 -14.539 -12.219 1 98.25 84 PRO B N 1
ATOM 1540 C CA . PRO B 1 84 ? 16.375 -13.828 -11.391 1 98.25 84 PRO B CA 1
ATOM 1541 C C . PRO B 1 84 ? 16.016 -12.359 -11.188 1 98.25 84 PRO B C 1
ATOM 1543 O O . PRO B 1 84 ? 16.188 -11.82 -10.094 1 98.25 84 PRO B O 1
ATOM 1546 N N . LEU B 1 85 ? 15.477 -11.758 -12.211 1 98.38 85 LEU B N 1
ATOM 1547 C CA . LEU B 1 85 ? 15.008 -10.383 -12.094 1 98.38 85 LEU B CA 1
ATOM 1548 C C . LEU B 1 85 ? 13.836 -10.289 -11.125 1 98.38 85 LEU B C 1
ATOM 1550 O O . LEU B 1 85 ? 13.758 -9.352 -10.328 1 98.38 85 LEU B O 1
ATOM 1554 N N . GLY B 1 86 ? 12.93 -11.234 -11.188 1 97.88 86 GLY B N 1
ATOM 1555 C CA . GLY B 1 86 ? 11.812 -11.297 -10.266 1 97.88 86 GLY B CA 1
ATOM 1556 C C . GLY B 1 86 ? 12.242 -11.477 -8.82 1 97.88 86 GLY B C 1
ATOM 1557 O O . GLY B 1 86 ? 11.641 -10.906 -7.91 1 97.88 86 GLY B O 1
ATOM 1558 N N . GLU B 1 87 ? 13.328 -12.258 -8.664 1 97.56 87 GLU B N 1
ATOM 1559 C CA . GLU B 1 87 ? 13.859 -12.469 -7.32 1 97.56 87 GLU B CA 1
ATOM 1560 C C . GLU B 1 87 ? 14.445 -11.18 -6.754 1 97.56 87 GLU B C 1
ATOM 1562 O O . GLU B 1 87 ? 14.266 -10.875 -5.574 1 97.56 87 GLU B O 1
ATOM 1567 N N . THR B 1 88 ? 15.109 -10.461 -7.602 1 97.81 88 THR B N 1
ATOM 1568 C CA . THR B 1 88 ? 15.641 -9.164 -7.188 1 97.81 88 THR B CA 1
ATOM 1569 C C . THR B 1 88 ? 14.5 -8.211 -6.816 1 97.81 88 THR B C 1
ATOM 1571 O O . THR B 1 88 ? 14.57 -7.527 -5.793 1 97.81 88 THR B O 1
ATOM 1574 N N . ALA B 1 89 ? 13.453 -8.234 -7.57 1 95.88 89 ALA B N 1
ATOM 1575 C CA . ALA B 1 89 ? 12.281 -7.402 -7.305 1 95.88 89 ALA B CA 1
ATOM 1576 C C . ALA B 1 89 ? 11.602 -7.816 -6.004 1 95.88 89 ALA B C 1
ATOM 1578 O O . ALA B 1 89 ? 11.133 -6.969 -5.238 1 95.88 89 ALA B O 1
ATOM 1579 N N . ARG B 1 90 ? 11.531 -9.086 -5.789 1 95.44 90 ARG B N 1
ATOM 1580 C CA . ARG B 1 90 ? 10.945 -9.609 -4.559 1 95.44 90 ARG B CA 1
ATOM 1581 C C . ARG B 1 90 ? 11.688 -9.094 -3.332 1 95.44 90 ARG B C 1
ATOM 1583 O O . ARG B 1 90 ? 11.078 -8.625 -2.377 1 95.44 90 ARG B O 1
ATOM 1590 N N . GLN B 1 91 ? 13.016 -9.211 -3.414 1 96.38 91 GLN B N 1
ATOM 1591 C CA . GLN B 1 91 ? 13.836 -8.758 -2.299 1 96.38 91 GLN B CA 1
ATOM 1592 C C . GLN B 1 91 ? 13.68 -7.254 -2.068 1 96.38 91 GLN B C 1
ATOM 1594 O O . GLN B 1 91 ? 13.57 -6.805 -0.925 1 96.38 91 GLN B O 1
ATOM 1599 N N . THR B 1 92 ? 13.656 -6.555 -3.15 1 94.81 92 THR B N 1
ATOM 1600 C CA . THR B 1 92 ? 13.461 -5.109 -3.066 1 94.81 92 THR B CA 1
ATOM 1601 C C . THR B 1 92 ? 12.109 -4.789 -2.438 1 94.81 92 THR B C 1
ATOM 1603 O O . THR B 1 92 ? 12.016 -3.926 -1.562 1 94.81 92 THR B O 1
ATOM 1606 N N . PHE B 1 93 ? 11.102 -5.488 -2.832 1 93.25 93 PHE B N 1
ATOM 1607 C CA . PHE B 1 93 ? 9.758 -5.297 -2.287 1 93.25 93 PHE B CA 1
ATOM 1608 C C . PHE B 1 93 ? 9.742 -5.566 -0.788 1 93.25 93 PHE B C 1
ATOM 1610 O O . PHE B 1 93 ? 9.141 -4.809 -0.024 1 93.25 93 PHE B O 1
ATOM 1617 N N . MET B 1 94 ? 10.359 -6.621 -0.404 1 93.94 94 MET B N 1
ATOM 1618 C CA . MET B 1 94 ? 10.352 -7.004 1.004 1 93.94 94 MET B CA 1
ATOM 1619 C C . MET B 1 94 ? 10.992 -5.922 1.868 1 93.94 94 MET B C 1
ATOM 1621 O O . MET B 1 94 ? 10.5 -5.617 2.955 1 93.94 94 MET B O 1
ATOM 1625 N N . VAL B 1 95 ? 12.023 -5.348 1.412 1 94.69 95 VAL B N 1
ATOM 1626 C CA . VAL B 1 95 ? 12.695 -4.273 2.139 1 94.69 95 VAL B CA 1
ATOM 1627 C C . VAL B 1 95 ? 11.797 -3.043 2.193 1 94.69 95 VAL B C 1
ATOM 1629 O O . VAL B 1 95 ? 11.602 -2.455 3.26 1 94.69 95 VAL B O 1
ATOM 1632 N N . GLN B 1 96 ? 11.219 -2.703 1.087 1 90.75 96 GLN B N 1
ATOM 1633 C CA . GLN B 1 96 ? 10.336 -1.54 1.013 1 90.75 96 GLN B CA 1
ATOM 1634 C C . GLN B 1 96 ? 9.094 -1.73 1.881 1 90.75 96 GLN B C 1
ATOM 1636 O O . GLN B 1 96 ? 8.641 -0.79 2.533 1 90.75 96 GLN B O 1
ATOM 1641 N N . TRP B 1 97 ? 8.602 -2.9 1.833 1 92.94 97 TRP B N 1
ATOM 1642 C CA . TRP B 1 97 ? 7.426 -3.211 2.641 1 92.94 97 TRP B CA 1
ATOM 1643 C C . TRP B 1 97 ? 7.734 -3.068 4.129 1 92.94 97 TRP B C 1
ATOM 1645 O O . TRP B 1 97 ? 6.965 -2.459 4.875 1 92.94 97 TRP B O 1
ATOM 1655 N N . SER B 1 98 ? 8.836 -3.668 4.531 1 95.25 98 SER B N 1
ATOM 1656 C CA . SER B 1 98 ? 9.227 -3.596 5.934 1 95.25 98 SER B CA 1
ATOM 1657 C C . SER B 1 98 ? 9.383 -2.15 6.395 1 95.25 98 SER B C 1
ATOM 1659 O O . SER B 1 98 ? 8.906 -1.784 7.473 1 95.25 98 SER B O 1
ATOM 1661 N N . GLU B 1 99 ? 9.992 -1.358 5.594 1 93.44 99 GLU B N 1
ATOM 1662 C CA . GLU B 1 99 ? 10.18 0.052 5.918 1 93.44 99 GLU B CA 1
ATOM 1663 C C . GLU B 1 99 ? 8.844 0.783 5.992 1 93.44 99 GLU B C 1
ATOM 1665 O O . GLU B 1 99 ? 8.586 1.532 6.938 1 93.44 99 GLU B O 1
ATOM 1670 N N . LEU B 1 100 ? 8.07 0.584 5.031 1 92.19 100 LEU B N 1
ATOM 1671 C CA . LEU B 1 100 ? 6.766 1.238 4.988 1 92.19 100 LEU B CA 1
ATOM 1672 C C . LEU B 1 100 ? 5.914 0.842 6.191 1 92.19 100 LEU B C 1
ATOM 1674 O O . LEU B 1 100 ? 5.301 1.697 6.832 1 92.19 100 LEU B O 1
ATOM 1678 N N . LYS B 1 101 ? 5.852 -0.419 6.371 1 95 101 LYS B N 1
ATOM 1679 C CA . LYS B 1 101 ? 5.113 -0.928 7.523 1 95 101 LYS B CA 1
ATOM 1680 C C . LYS B 1 101 ? 5.586 -0.267 8.812 1 95 101 LYS B C 1
ATOM 1682 O O . LYS B 1 101 ? 4.773 0.186 9.617 1 95 101 LYS B O 1
ATOM 1687 N N . ASP B 1 102 ? 6.852 -0.164 8.992 1 95.69 102 ASP B N 1
ATOM 1688 C CA . ASP B 1 102 ? 7.414 0.438 10.195 1 95.69 102 ASP B CA 1
ATOM 1689 C C . ASP B 1 102 ? 7.008 1.905 10.32 1 95.69 102 ASP B C 1
ATOM 1691 O O . ASP B 1 102 ? 6.652 2.367 11.406 1 95.69 102 ASP B O 1
ATOM 1695 N N . HIS B 1 103 ? 7.066 2.576 9.234 1 93.88 103 HIS B N 1
ATOM 1696 C CA . HIS B 1 103 ? 6.715 3.992 9.242 1 93.88 103 HIS B CA 1
ATOM 1697 C C . HIS B 1 103 ? 5.258 4.195 9.633 1 93.88 103 HI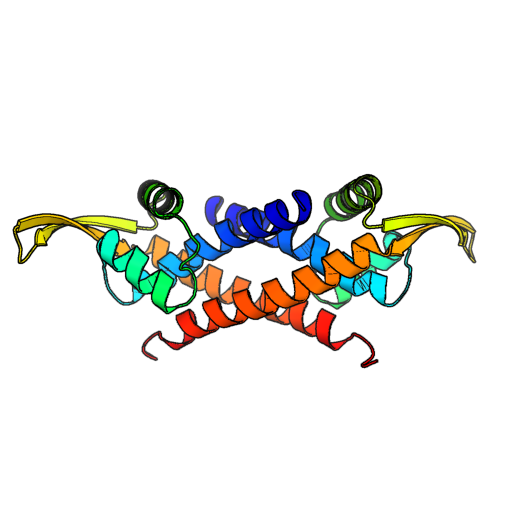S B C 1
ATOM 1699 O O . HIS B 1 103 ? 4.949 5.027 10.492 1 93.88 103 HIS B O 1
ATOM 1705 N N . VAL B 1 104 ? 4.41 3.498 9.055 1 95 104 VAL B N 1
ATOM 1706 C CA . VAL B 1 104 ? 2.98 3.643 9.305 1 95 104 VAL B CA 1
ATOM 1707 C C . VAL B 1 104 ? 2.666 3.232 10.742 1 95 104 VAL B C 1
ATOM 1709 O O . VAL B 1 104 ? 1.912 3.918 11.438 1 95 104 VAL B O 1
ATOM 1712 N N . GLU B 1 105 ? 3.277 2.15 11.18 1 96.25 105 GLU B N 1
ATOM 1713 C CA . GLU B 1 105 ? 3.021 1.673 12.539 1 96.25 105 GLU B CA 1
ATOM 1714 C C . GLU B 1 105 ? 3.531 2.666 13.578 1 96.25 105 GLU B C 1
ATOM 1716 O O . GLU B 1 105 ? 2.934 2.82 14.641 1 96.25 105 GLU B O 1
ATOM 1721 N N . GLN B 1 106 ? 4.625 3.285 13.281 1 95.19 106 GLN B N 1
ATOM 1722 C CA . GLN B 1 106 ? 5.137 4.309 14.188 1 95.19 106 GLN B CA 1
ATOM 1723 C C . GLN B 1 106 ? 4.184 5.496 14.273 1 95.19 106 GLN B C 1
ATOM 1725 O O . GLN B 1 106 ? 3.951 6.039 15.352 1 95.19 106 GLN B O 1
ATOM 1730 N N . LEU B 1 107 ? 3.686 5.867 13.172 1 94.19 107 LEU B N 1
ATOM 1731 C CA . LEU B 1 107 ? 2.73 6.965 13.117 1 94.19 107 LEU B CA 1
ATOM 1732 C C . LEU B 1 107 ? 1.468 6.629 13.898 1 94.19 107 LEU B C 1
ATOM 1734 O O . LEU B 1 107 ? 0.948 7.469 14.641 1 94.19 107 LEU B O 1
ATOM 1738 N N . ILE B 1 108 ? 0.954 5.43 13.758 1 94.5 108 ILE B N 1
ATOM 1739 C CA . ILE B 1 108 ? -0.252 4.977 14.445 1 94.5 108 ILE B CA 1
ATOM 1740 C C . ILE B 1 108 ? -0.002 4.926 15.953 1 94.5 108 ILE B C 1
ATOM 1742 O O . ILE B 1 108 ? -0.862 5.316 16.734 1 94.5 108 ILE B O 1
ATOM 1746 N N . ALA B 1 109 ? 1.174 4.449 16.297 1 92.25 109 ALA B N 1
ATOM 1747 C CA . ALA B 1 109 ? 1.512 4.266 17.719 1 92.25 109 ALA B CA 1
ATOM 1748 C C . ALA B 1 109 ? 1.688 5.609 18.422 1 92.25 109 ALA B C 1
ATOM 1750 O O . ALA B 1 109 ? 1.562 5.695 19.641 1 92.25 109 ALA B O 1
ATOM 1751 N N . ASP B 1 110 ? 2.061 6.574 17.641 1 86.38 110 ASP B N 1
ATOM 1752 C CA . ASP B 1 110 ? 2.275 7.898 18.219 1 86.38 110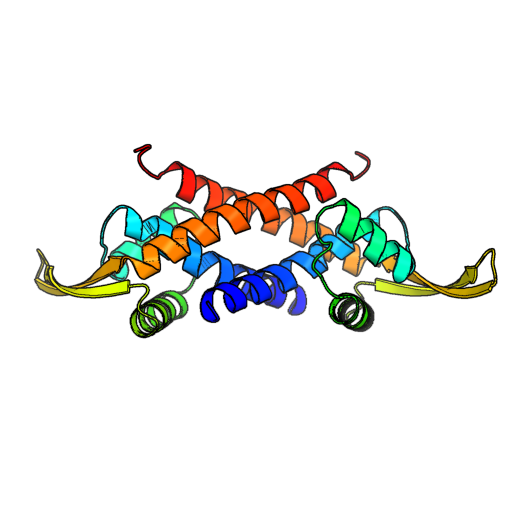 ASP B CA 1
ATOM 1753 C C . ASP B 1 110 ? 0.947 8.57 18.562 1 86.38 110 ASP B C 1
ATOM 1755 O O . ASP B 1 110 ? 0.927 9.68 19.094 1 86.38 110 ASP B O 1
ATOM 1759 N N . GLN B 1 111 ? -0.113 7.965 18.266 1 74.06 111 GLN B N 1
ATOM 1760 C CA . GLN B 1 111 ? -1.416 8.523 18.609 1 74.06 111 GLN B CA 1
ATOM 1761 C C . GLN B 1 111 ? -1.728 8.32 20.078 1 74.06 111 GLN B C 1
ATOM 1763 O O . GLN B 1 111 ? -1.546 7.219 20.609 1 74.06 111 GLN B O 1
ATOM 1768 N N . PRO B 1 112 ? -1.955 9.477 20.844 1 62.03 112 PRO B N 1
ATOM 1769 C CA . PRO B 1 112 ? -2.316 9.344 22.25 1 62.03 112 PRO B CA 1
ATOM 1770 C C . PRO B 1 112 ? -3.502 8.406 22.469 1 62.03 112 PRO B C 1
ATOM 1772 O O . PRO B 1 112 ? -4.391 8.32 21.625 1 62.03 112 PRO B O 1
ATOM 1775 N N . GLU B 1 113 ? -3.217 7.109 23.109 1 50.84 113 GLU B N 1
ATOM 1776 C CA . GLU B 1 113 ? -4.332 6.27 23.547 1 50.84 113 GLU B CA 1
ATOM 1777 C C . GLU B 1 113 ? -5.465 7.113 24.125 1 50.84 113 GLU B C 1
ATOM 1779 O O . GLU B 1 113 ? -5.219 8.055 24.875 1 50.84 113 GLU B O 1
ATOM 1784 N N . GLU B 1 114 ? -6.508 7.309 23.312 1 44.78 114 GLU B N 1
ATOM 1785 C CA . GLU B 1 114 ? -7.57 7.859 24.156 1 44.78 114 GLU B CA 1
ATOM 1786 C C . GLU B 1 114 ? -7.625 7.164 25.5 1 44.78 114 GLU B C 1
ATOM 1788 O O . GLU B 1 114 ? -7.27 5.988 25.625 1 44.78 114 GLU B O 1
#

Organism: Lacticaseibacillus rhamnosus (strain LMS2-1) (NCBI:txid525361)

pLDDT: mean 88.37, std 14.09, range [34.81, 98.62]

Secondary structure (DSSP, 8-state):
-HHHHHHHHHHHHHHHHHHHHHHHHH--EEHHHHHHHHHHTT-TTS-HHHHHHHHHHHHHTTSEEEEEEEETTEEEEEEEEE-HHHHHHHHHHHHHHHHHHHHHHHHHHTS---/-HHHHHHHHHHHHHHHHHHHHHHHHH--EEHHHHHHHHHHTT-TTS-HHHHHHHHHHHHHTTSEEEEEEEETTEEEEEEEEE-HHHHHHHHHHHHHHHHHHHHHHHHHHTS---